Protein AF-E0QSU2-F1 (afdb_monomer_lite)

Organism: NCBI:txid871571

Foldseek 3Di:
DDPVVVVVVVVCLLPVLVVLVVQLVVLLVVLLVVLVVVVVCVVVVVCVVCVVVVHDDDDDPDPCLQSVLSSLLSSLVSSLLSLLCLQVVDSVCSVVCVCCCLVPVLVVCQVPPVVVSCLPLNVLSCQSNVPPVRPDHDHNVVSSVSNVVVSVVSNVVSVVNSVVVSPPPPVPVVNVVVVVVVVVVVVVVVVVVVVVVD

Sequence (198 aa):
FTTKFSTRLFLFNRLPFTLMIVKSAVAALLGLVLGAVILVTCWFSTQGFLAARGYEFFPPQNLWQWAGSHLVMFTLSAIWGVALGFIFRNTVIAIMFHVLYLMGVEATLMAIFPSVAKWLPGGTQSAIIDDITLPQRLDMLSGTGLYLLWVLALFVIATIVAVKFNQPVLPSLTNLVSKRFSSKEIHSASEKKLNTAV

Secondary structure (DSSP, 8-state):
--HHHHHHHHHHHH-HHHHHHHHHHHHHHHHHHHHHHHHHHHHHHHHHHHHHTTPPP---S-HHHHHHHHHHHHHHHHHHHHHHHHHHS-HHHHHHHHHHIIIIIIHHHHHH-HHHHTTSHHHHHHHHTT-SS-SS---HHHHHHHHHHHHHHHHHHHHHHHHHH-S--PPPHHHHHHHHHHHHHHHHHHHHHHHT--

pLDDT: mean 83.06, std 14.82, range [47.88, 97.19]

Structure (mmCIF, N/CA/C/O backbone):
data_AF-E0QSU2-F1
#
_entry.id   AF-E0QSU2-F1
#
loop_
_atom_site.group_PDB
_atom_site.id
_atom_site.type_symbol
_atom_site.label_atom_id
_atom_site.label_alt_id
_atom_site.label_comp_id
_atom_site.label_asym_id
_atom_site.label_entity_id
_atom_site.label_seq_id
_atom_site.pdbx_PDB_ins_code
_atom_site.Cartn_x
_atom_site.Cartn_y
_atom_site.Cartn_z
_atom_site.occupancy
_atom_site.B_iso_or_equiv
_atom_site.auth_seq_id
_atom_site.auth_comp_id
_atom_site.auth_asym_id
_atom_site.auth_atom_id
_atom_site.pdbx_PDB_model_num
ATOM 1 N N . PHE A 1 1 ? 11.286 4.122 33.453 1.00 47.88 1 PHE A N 1
ATOM 2 C CA . PHE A 1 1 ? 9.997 4.374 32.774 1.00 47.88 1 PHE A CA 1
ATOM 3 C C . PHE A 1 1 ? 9.229 5.429 33.556 1.00 47.88 1 PHE A C 1
ATOM 5 O O . PHE A 1 1 ? 8.922 5.201 34.717 1.00 47.88 1 PHE A O 1
ATOM 12 N N . THR A 1 2 ? 9.002 6.611 32.982 1.00 48.41 2 THR A N 1
ATOM 13 C CA . THR A 1 2 ? 8.344 7.721 33.690 1.00 48.41 2 THR A CA 1
ATOM 14 C C . THR A 1 2 ? 6.830 7.496 33.728 1.00 48.41 2 THR A C 1
ATOM 16 O O . THR A 1 2 ? 6.229 7.070 32.743 1.00 48.41 2 THR A O 1
ATOM 19 N N . THR A 1 3 ? 6.187 7.800 34.855 1.00 52.00 3 THR A N 1
ATOM 20 C CA . THR A 1 3 ? 4.732 7.645 35.060 1.00 52.00 3 THR A CA 1
ATOM 21 C C . THR A 1 3 ? 3.895 8.365 33.995 1.00 52.00 3 THR A C 1
ATOM 23 O O . THR A 1 3 ? 2.844 7.872 33.595 1.00 52.00 3 THR A O 1
ATOM 26 N N . LYS A 1 4 ? 4.404 9.473 33.436 1.00 53.81 4 LYS A N 1
ATOM 27 C CA . LYS A 1 4 ? 3.777 10.210 32.324 1.00 53.81 4 LYS A CA 1
ATOM 28 C C . LYS A 1 4 ? 3.667 9.396 31.025 1.00 53.81 4 LYS A C 1
ATOM 30 O O . LYS A 1 4 ? 2.718 9.607 30.272 1.00 53.81 4 LYS A O 1
ATOM 35 N N . PHE A 1 5 ? 4.605 8.486 30.746 1.00 54.41 5 PHE A N 1
ATOM 36 C CA . PHE A 1 5 ? 4.573 7.647 29.542 1.00 54.41 5 PHE A CA 1
ATOM 37 C C . PHE A 1 5 ? 3.486 6.568 29.642 1.00 54.41 5 PHE A C 1
ATOM 39 O O . PHE A 1 5 ? 2.701 6.403 28.709 1.00 54.41 5 PHE A O 1
ATOM 46 N N . SER A 1 6 ? 3.360 5.917 30.804 1.00 55.00 6 SER A N 1
ATOM 47 C CA . SER A 1 6 ? 2.326 4.900 31.043 1.00 55.00 6 SER A CA 1
ATOM 48 C C . SER A 1 6 ? 0.910 5.468 30.950 1.00 55.00 6 SER A C 1
ATOM 50 O O . SER A 1 6 ? 0.052 4.855 30.318 1.00 55.00 6 SER A O 1
ATOM 52 N N . THR A 1 7 ? 0.658 6.664 31.492 1.00 53.78 7 THR A N 1
ATOM 53 C CA . THR A 1 7 ? -0.674 7.292 31.423 1.00 53.78 7 THR A CA 1
ATOM 54 C C . THR A 1 7 ? -1.066 7.669 29.991 1.00 53.78 7 THR A C 1
ATOM 56 O O . THR A 1 7 ? -2.223 7.503 29.606 1.00 53.78 7 THR A O 1
ATOM 59 N N . ARG A 1 8 ? -0.108 8.120 29.165 1.00 58.50 8 ARG A N 1
ATOM 60 C CA . ARG A 1 8 ? -0.347 8.408 27.739 1.00 58.50 8 ARG A CA 1
ATOM 61 C C . ARG A 1 8 ? -0.631 7.135 26.946 1.00 58.50 8 ARG A C 1
ATOM 63 O O . ARG A 1 8 ? -1.560 7.131 26.146 1.00 58.50 8 ARG A O 1
ATOM 70 N N . LEU A 1 9 ? 0.104 6.052 27.208 1.00 56.34 9 LEU A N 1
ATOM 71 C CA . LEU A 1 9 ? -0.149 4.750 26.582 1.00 56.34 9 LEU A CA 1
ATOM 72 C C . LEU A 1 9 ? -1.561 4.232 26.914 1.00 56.34 9 LEU A C 1
ATOM 74 O O . LEU A 1 9 ? -2.272 3.761 26.030 1.00 56.34 9 LEU A O 1
ATOM 78 N N . PHE A 1 10 ? -1.990 4.387 28.172 1.00 55.09 10 PHE A N 1
ATOM 79 C CA . PHE A 1 10 ? -3.326 3.998 28.635 1.00 55.09 10 PHE A CA 1
ATOM 80 C C . PHE A 1 10 ? -4.456 4.826 28.005 1.00 55.09 10 PHE A C 1
ATOM 82 O O . PHE A 1 10 ? -5.494 4.266 27.652 1.00 55.09 10 PHE A O 1
ATOM 89 N N . LEU A 1 11 ? -4.264 6.140 27.842 1.00 56.25 11 LEU A N 1
ATOM 90 C CA . LEU A 1 11 ? -5.239 7.026 27.192 1.00 56.25 11 LEU A CA 1
ATOM 91 C C . LEU A 1 11 ? -5.379 6.728 25.697 1.00 56.25 11 LEU A C 1
ATOM 93 O O . LEU A 1 11 ? -6.495 6.621 25.193 1.00 56.25 11 LEU A O 1
ATOM 97 N N . PHE A 1 12 ? -4.262 6.520 25.000 1.00 56.84 12 PHE A N 1
ATOM 98 C CA . PHE A 1 12 ? -4.278 6.138 23.590 1.00 56.84 12 PHE A CA 1
ATOM 99 C C . PHE A 1 12 ? -4.905 4.758 23.369 1.00 56.84 12 PHE A C 1
ATOM 101 O O . PHE A 1 12 ? -5.647 4.577 22.406 1.00 56.84 12 PHE A O 1
ATOM 108 N N . ASN A 1 13 ? -4.700 3.809 24.288 1.00 59.97 13 ASN A N 1
ATOM 109 C CA . ASN A 1 13 ? -5.333 2.493 24.216 1.00 59.97 13 ASN A CA 1
ATOM 110 C C . ASN A 1 13 ? -6.874 2.555 24.296 1.00 59.97 13 ASN A C 1
ATOM 112 O O . ASN A 1 13 ? -7.539 1.617 23.865 1.00 59.97 13 ASN A O 1
ATOM 116 N N . ARG A 1 14 ? -7.466 3.650 24.805 1.00 61.69 14 ARG A N 1
ATOM 117 C CA . ARG A 1 14 ? -8.929 3.842 24.818 1.00 61.69 14 ARG A CA 1
ATOM 118 C C . ARG A 1 14 ? -9.504 4.395 23.511 1.00 61.69 14 ARG A C 1
ATOM 120 O O . ARG A 1 14 ? -10.695 4.215 23.279 1.00 61.69 14 ARG A O 1
ATOM 127 N N . LEU A 1 15 ? -8.695 5.026 22.658 1.00 73.62 15 LEU A N 1
ATOM 128 C CA . LEU A 1 15 ? -9.127 5.598 21.378 1.00 73.62 15 LEU A CA 1
ATOM 129 C C . LEU A 1 15 ? -8.386 4.905 20.223 1.00 73.62 15 LEU A C 1
ATOM 131 O O . LEU A 1 15 ? -7.412 5.454 19.696 1.00 73.62 15 LEU A O 1
ATOM 135 N N . PRO A 1 16 ? -8.832 3.700 19.809 1.00 74.56 16 PRO A N 1
ATOM 136 C CA . PRO A 1 16 ? -8.145 2.916 18.780 1.00 74.56 16 PRO A CA 1
ATOM 137 C C . PRO A 1 16 ? -7.988 3.689 17.464 1.00 74.56 16 PRO A C 1
ATOM 139 O O . PRO A 1 16 ? -6.967 3.564 16.793 1.00 74.56 16 PRO A O 1
ATOM 142 N N . PHE A 1 17 ? -8.947 4.560 17.145 1.00 80.06 17 PHE A N 1
ATOM 143 C CA . PHE A 1 17 ? -8.930 5.392 15.946 1.00 80.06 17 PHE A CA 1
ATOM 144 C C . PHE A 1 17 ? -7.788 6.424 15.937 1.00 80.06 17 PHE A C 1
ATOM 146 O O . PHE A 1 17 ? -7.062 6.541 14.952 1.00 80.06 17 PHE A O 1
ATOM 153 N N . THR A 1 18 ? -7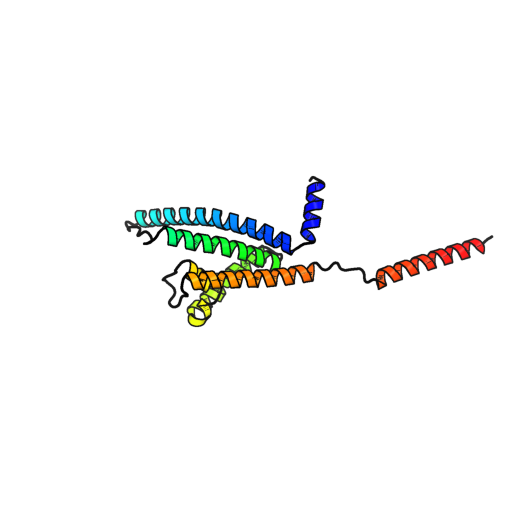.557 7.133 17.047 1.00 84.00 18 THR A N 1
ATOM 154 C CA . THR A 1 18 ? -6.464 8.117 17.138 1.00 84.00 18 THR A CA 1
ATOM 155 C C . THR A 1 18 ? -5.102 7.436 17.011 1.00 84.00 18 THR A C 1
ATOM 157 O O . THR A 1 18 ? -4.218 7.937 16.316 1.00 84.00 18 THR A O 1
ATOM 160 N N . LEU A 1 19 ? -4.937 6.263 17.630 1.00 85.12 19 LEU A N 1
ATOM 161 C CA . LEU A 1 19 ? -3.723 5.457 17.484 1.00 85.12 19 LEU A CA 1
ATOM 162 C C . LEU A 1 19 ? -3.482 5.014 16.040 1.00 85.12 19 LEU A C 1
ATOM 164 O O . LEU A 1 19 ? -2.339 5.045 15.582 1.00 85.12 19 LEU A O 1
ATOM 168 N N . MET A 1 20 ? -4.537 4.603 15.334 1.00 88.19 20 MET A N 1
ATOM 169 C CA . MET A 1 20 ? -4.451 4.234 13.922 1.00 88.19 20 MET A CA 1
ATOM 170 C C . MET A 1 20 ? -3.964 5.408 13.075 1.00 88.19 20 MET A C 1
ATOM 172 O O . MET A 1 20 ? -3.002 5.240 12.330 1.00 88.19 20 MET A O 1
ATOM 176 N N . ILE A 1 21 ? -4.543 6.602 13.237 1.00 89.50 21 ILE A N 1
ATOM 177 C CA . ILE A 1 21 ? -4.128 7.799 12.484 1.00 89.50 21 ILE A CA 1
ATOM 178 C C . ILE A 1 21 ? -2.654 8.128 12.737 1.00 89.50 21 ILE A C 1
ATOM 180 O O . ILE A 1 21 ? -1.893 8.289 11.785 1.00 89.50 21 ILE A O 1
ATOM 184 N N . VAL A 1 22 ? -2.225 8.174 14.002 1.00 90.69 22 VAL A N 1
ATOM 185 C CA . VAL A 1 22 ? -0.830 8.503 14.345 1.00 90.69 22 VAL A CA 1
ATOM 186 C C . VAL A 1 22 ? 0.136 7.475 13.755 1.00 90.69 22 VAL A C 1
ATOM 188 O O . VAL A 1 22 ? 1.134 7.852 13.143 1.00 90.69 22 VAL A O 1
ATOM 191 N N . LYS A 1 23 ? -0.167 6.176 13.875 1.00 92.06 23 LYS A N 1
ATOM 192 C CA . LYS A 1 23 ? 0.659 5.120 13.270 1.00 92.06 23 LYS A CA 1
ATOM 193 C C . LYS A 1 23 ? 0.704 5.219 11.750 1.00 92.06 23 LYS A C 1
ATOM 195 O O . LYS A 1 23 ? 1.755 4.976 11.173 1.00 92.06 23 LYS A O 1
ATOM 200 N N . SER A 1 24 ? -0.401 5.603 11.121 1.00 92.88 24 SER A N 1
ATOM 201 C CA . SER A 1 24 ? -0.479 5.782 9.668 1.00 92.88 24 SER A CA 1
ATOM 202 C C . SER A 1 24 ? 0.364 6.957 9.204 1.00 92.88 24 SER A C 1
ATOM 204 O O . SER A 1 24 ? 1.082 6.826 8.224 1.00 92.88 24 SER A O 1
ATOM 206 N N . ALA A 1 25 ? 0.341 8.076 9.931 1.00 94.88 25 ALA A N 1
ATOM 207 C CA . ALA A 1 25 ? 1.181 9.231 9.631 1.00 94.88 25 ALA A CA 1
ATOM 208 C C . ALA A 1 25 ? 2.675 8.887 9.754 1.00 94.88 25 ALA A C 1
ATOM 210 O O . ALA A 1 25 ? 3.463 9.203 8.865 1.00 94.88 25 ALA A O 1
ATOM 211 N N . VAL A 1 26 ? 3.062 8.176 10.821 1.00 95.75 26 VAL A N 1
ATOM 212 C CA . VAL A 1 26 ? 4.443 7.696 10.994 1.00 95.75 26 VAL A CA 1
ATOM 213 C C . VAL A 1 26 ? 4.823 6.709 9.887 1.00 95.75 26 VAL A C 1
ATOM 215 O O . VAL A 1 26 ? 5.905 6.823 9.318 1.00 95.75 26 VAL A O 1
ATOM 218 N N . ALA A 1 27 ? 3.939 5.773 9.540 1.00 95.06 27 ALA A N 1
ATOM 219 C CA . ALA A 1 27 ? 4.179 4.815 8.466 1.00 95.06 27 ALA A CA 1
ATOM 220 C C . ALA A 1 27 ? 4.278 5.491 7.095 1.00 95.06 27 ALA A C 1
ATOM 222 O O . ALA A 1 27 ? 5.128 5.105 6.307 1.00 95.06 27 ALA A O 1
ATOM 223 N N . ALA A 1 28 ? 3.477 6.521 6.826 1.00 95.81 28 ALA A N 1
ATOM 224 C CA . ALA A 1 28 ? 3.543 7.289 5.589 1.00 95.81 28 ALA A CA 1
ATOM 225 C C . ALA A 1 28 ? 4.902 7.989 5.435 1.00 95.81 28 ALA A C 1
ATOM 227 O O . ALA A 1 28 ? 5.524 7.897 4.378 1.00 95.81 28 ALA A O 1
ATOM 228 N N . LEU A 1 29 ? 5.390 8.625 6.509 1.00 97.06 29 LEU A N 1
ATOM 229 C CA . LEU A 1 29 ? 6.713 9.255 6.541 1.00 97.06 29 LEU A CA 1
ATOM 230 C C . LEU A 1 29 ? 7.833 8.227 6.356 1.00 97.06 29 LEU A C 1
ATOM 232 O O . LEU A 1 29 ? 8.726 8.432 5.537 1.00 97.06 29 LEU A O 1
ATOM 236 N N . LEU A 1 30 ? 7.772 7.106 7.079 1.00 96.12 30 LEU A N 1
ATOM 237 C CA . LEU A 1 30 ? 8.754 6.030 6.936 1.00 96.12 30 LEU A CA 1
ATOM 238 C C . LEU A 1 30 ? 8.713 5.405 5.540 1.00 96.12 30 LEU A C 1
ATOM 240 O O . LEU A 1 30 ? 9.766 5.157 4.969 1.00 96.12 30 LEU A O 1
ATOM 244 N N . GLY A 1 31 ? 7.525 5.188 4.978 1.00 94.69 31 GLY A N 1
ATOM 245 C CA . GLY A 1 31 ? 7.340 4.668 3.626 1.00 94.69 31 GLY A CA 1
ATOM 246 C C . GLY A 1 31 ? 7.928 5.599 2.573 1.00 94.69 31 GLY A C 1
ATOM 247 O O . GLY A 1 31 ? 8.601 5.130 1.664 1.00 94.69 31 GLY A O 1
ATOM 248 N N . LEU A 1 32 ? 7.766 6.914 2.739 1.00 96.50 32 LEU A N 1
ATOM 249 C CA . LEU A 1 32 ? 8.371 7.906 1.852 1.00 96.50 32 LEU A CA 1
ATOM 250 C C . LEU A 1 32 ? 9.903 7.878 1.940 1.00 96.50 32 LEU A C 1
ATOM 252 O O . LEU A 1 32 ? 10.576 7.794 0.914 1.00 96.50 32 LEU A O 1
ATOM 256 N N . VAL A 1 33 ? 10.462 7.908 3.155 1.00 97.06 33 VAL A N 1
ATOM 257 C CA . VAL A 1 33 ? 11.921 7.908 3.366 1.00 97.06 33 VAL A CA 1
ATOM 258 C C . VAL A 1 33 ? 12.550 6.602 2.880 1.00 97.06 33 VAL A C 1
ATOM 260 O O . VAL A 1 33 ? 13.515 6.629 2.119 1.00 97.06 33 VAL A O 1
ATOM 263 N N . LEU A 1 34 ? 11.999 5.456 3.283 1.00 96.75 34 LEU A N 1
ATOM 264 C CA . LEU A 1 34 ? 12.499 4.147 2.865 1.00 96.75 34 LEU A CA 1
ATOM 265 C C . LEU A 1 34 ? 12.302 3.931 1.367 1.00 96.75 34 LEU A C 1
ATOM 267 O O . LEU A 1 34 ? 13.210 3.425 0.719 1.00 96.75 34 LEU A O 1
ATOM 271 N N . GLY A 1 35 ? 11.172 4.363 0.804 1.00 95.00 35 GLY A N 1
ATOM 272 C CA . GLY A 1 35 ? 10.924 4.315 -0.634 1.00 95.00 35 GLY A CA 1
ATOM 273 C C . GLY A 1 35 ? 11.967 5.105 -1.419 1.00 95.00 35 GLY A C 1
ATOM 274 O O . GLY A 1 35 ? 12.530 4.583 -2.376 1.00 95.00 35 GLY A O 1
ATOM 275 N N . ALA A 1 36 ? 12.305 6.320 -0.976 1.00 96.25 36 ALA A N 1
ATOM 276 C CA . ALA A 1 36 ? 13.353 7.124 -1.602 1.00 96.25 36 ALA A CA 1
ATOM 277 C C . ALA A 1 36 ? 14.724 6.431 -1.545 1.00 96.25 36 ALA A C 1
ATOM 279 O O . ALA A 1 36 ? 15.419 6.358 -2.558 1.00 96.25 36 ALA A O 1
ATOM 280 N N . VAL A 1 37 ? 15.096 5.876 -0.386 1.00 97.19 37 VAL A N 1
ATOM 281 C CA . VAL A 1 37 ? 16.355 5.130 -0.228 1.00 97.19 37 VAL A CA 1
ATOM 282 C C . VAL A 1 37 ? 16.383 3.907 -1.145 1.00 97.19 37 VAL A C 1
ATOM 284 O O . VAL A 1 37 ? 17.354 3.727 -1.877 1.00 97.19 37 VAL A O 1
ATOM 287 N N . ILE A 1 38 ? 15.311 3.107 -1.159 1.00 95.50 38 ILE A N 1
ATOM 288 C CA . ILE A 1 38 ? 15.192 1.914 -2.006 1.00 95.50 38 ILE A CA 1
ATOM 289 C C . ILE A 1 38 ? 15.319 2.296 -3.480 1.00 95.50 38 ILE A C 1
ATOM 291 O O . ILE A 1 38 ? 16.104 1.676 -4.188 1.00 95.50 38 ILE A O 1
ATOM 295 N N . LEU A 1 39 ? 14.619 3.337 -3.941 1.00 94.31 39 LEU A N 1
ATOM 296 C CA . LEU A 1 39 ? 14.689 3.782 -5.335 1.00 94.31 39 LEU A CA 1
ATOM 297 C C . LEU A 1 39 ? 16.106 4.180 -5.741 1.00 94.31 39 LEU A C 1
ATOM 299 O O . LEU A 1 39 ? 16.585 3.744 -6.786 1.00 94.31 39 LEU A O 1
ATOM 303 N N . VAL A 1 40 ? 16.794 4.955 -4.900 1.00 94.62 40 VAL A N 1
ATOM 304 C CA . VAL A 1 40 ? 18.181 5.366 -5.147 1.00 94.62 40 VAL A CA 1
ATOM 305 C C . VAL A 1 40 ? 19.109 4.150 -5.177 1.00 94.62 40 VAL A C 1
ATOM 307 O O . VAL A 1 40 ? 19.911 4.004 -6.100 1.00 94.62 40 VAL A O 1
ATOM 310 N N . THR A 1 41 ? 18.985 3.237 -4.210 1.00 95.50 41 THR A N 1
ATOM 311 C CA . THR A 1 41 ? 19.800 2.014 -4.170 1.00 95.50 41 THR A CA 1
ATOM 312 C C . THR A 1 41 ? 19.539 1.119 -5.382 1.00 95.50 41 THR A C 1
ATOM 314 O O . THR A 1 41 ? 20.494 0.647 -5.998 1.00 95.50 41 THR A O 1
ATOM 317 N N . CYS A 1 42 ? 18.277 0.908 -5.761 1.00 92.25 42 CYS A N 1
ATOM 318 C CA . CYS A 1 42 ? 17.895 0.114 -6.927 1.00 92.25 42 CYS A CA 1
ATOM 319 C C . CYS A 1 42 ? 18.402 0.739 -8.228 1.00 92.25 42 CYS A C 1
ATOM 321 O O . CYS A 1 42 ? 18.903 0.013 -9.087 1.00 92.25 42 CYS A O 1
ATOM 323 N N . TRP A 1 43 ? 18.333 2.065 -8.358 1.00 91.00 43 TRP A N 1
ATOM 324 C CA . TRP A 1 43 ? 18.852 2.790 -9.515 1.00 91.00 43 TRP A CA 1
ATOM 325 C C . TRP A 1 43 ? 20.349 2.544 -9.709 1.00 91.00 43 TRP A C 1
ATOM 327 O O . TRP A 1 43 ? 20.766 2.023 -10.745 1.00 91.00 43 TRP A O 1
ATOM 337 N N . PHE A 1 44 ? 21.155 2.839 -8.686 1.00 94.00 44 PHE A N 1
ATOM 338 C CA . PHE A 1 44 ? 22.608 2.668 -8.761 1.00 94.00 44 PHE A CA 1
ATOM 339 C C . PHE A 1 44 ? 23.017 1.201 -8.910 1.00 94.00 44 PHE A C 1
ATOM 341 O O . PHE A 1 44 ? 23.951 0.895 -9.649 1.00 94.00 44 PHE A O 1
ATOM 348 N N . SER A 1 45 ? 22.294 0.288 -8.257 1.00 93.50 45 SER A N 1
ATOM 349 C CA . SER A 1 45 ? 22.548 -1.152 -8.371 1.00 93.50 45 SER A CA 1
ATOM 350 C C . SER A 1 45 ? 22.267 -1.658 -9.788 1.00 93.50 45 SER A C 1
ATOM 352 O O . SER A 1 45 ? 23.068 -2.410 -10.338 1.00 93.50 45 SER A O 1
ATOM 354 N N . THR A 1 46 ? 21.172 -1.210 -10.410 1.00 90.94 46 THR A N 1
ATOM 355 C CA . THR A 1 46 ? 20.817 -1.576 -11.793 1.00 90.94 46 THR A CA 1
ATOM 356 C C . THR A 1 46 ? 21.822 -1.002 -12.786 1.00 90.94 46 THR A C 1
ATOM 358 O O . THR A 1 46 ? 22.308 -1.724 -13.656 1.00 90.94 46 THR A O 1
ATOM 361 N N . GLN A 1 47 ? 22.192 0.271 -12.624 1.00 91.81 47 GLN A N 1
ATOM 362 C CA . GLN A 1 47 ? 23.196 0.922 -13.463 1.00 91.81 47 GLN A CA 1
ATOM 363 C C . GLN A 1 47 ? 24.554 0.214 -13.368 1.00 91.81 47 GLN A C 1
ATOM 365 O O . GLN A 1 47 ? 25.154 -0.100 -14.394 1.00 91.81 47 GLN A O 1
ATOM 370 N N . GLY A 1 48 ? 25.020 -0.085 -12.151 1.00 92.06 48 GLY A N 1
ATOM 371 C CA . GLY A 1 48 ? 26.282 -0.789 -11.930 1.00 92.06 48 GLY A CA 1
ATOM 372 C C . GLY A 1 48 ? 26.276 -2.205 -12.508 1.00 92.06 48 GLY A C 1
ATOM 373 O O . GLY A 1 48 ? 27.247 -2.618 -13.140 1.00 92.06 48 GLY A O 1
ATOM 374 N N . PHE A 1 49 ? 25.168 -2.934 -12.353 1.00 94.62 49 PHE A N 1
ATOM 375 C CA . PHE A 1 49 ? 25.035 -4.292 -12.877 1.00 94.62 49 PHE A CA 1
ATOM 376 C C . PHE A 1 49 ? 25.017 -4.344 -14.410 1.00 94.62 49 PHE A C 1
ATOM 378 O O . PHE A 1 49 ? 25.665 -5.211 -14.999 1.00 94.62 49 PHE A O 1
ATOM 385 N N . LEU A 1 50 ? 24.308 -3.421 -15.067 1.00 93.81 50 LEU A N 1
ATOM 386 C CA . LEU A 1 50 ? 24.275 -3.346 -16.531 1.00 93.81 50 LEU A CA 1
ATOM 387 C C . LEU A 1 50 ? 25.617 -2.886 -17.103 1.00 93.81 50 LEU A C 1
ATOM 389 O O . LEU A 1 50 ? 26.124 -3.524 -18.027 1.00 93.81 50 LEU A O 1
ATOM 393 N N . ALA A 1 51 ? 26.239 -1.872 -16.494 1.00 92.50 51 ALA A N 1
ATOM 394 C CA . ALA A 1 51 ? 27.560 -1.395 -16.894 1.00 92.50 51 ALA A CA 1
ATOM 395 C C . ALA A 1 51 ? 28.622 -2.503 -16.788 1.00 92.50 51 ALA A C 1
ATOM 397 O O . ALA A 1 51 ? 29.426 -2.675 -17.702 1.00 92.50 51 ALA A O 1
ATOM 398 N N . ALA A 1 52 ? 28.577 -3.321 -15.730 1.00 93.81 52 ALA A N 1
ATOM 399 C CA . ALA A 1 52 ? 29.473 -4.468 -15.566 1.00 93.81 52 ALA A CA 1
ATOM 400 C C . ALA A 1 52 ? 29.308 -5.543 -16.658 1.00 93.81 52 ALA A C 1
ATOM 402 O O . ALA A 1 52 ? 30.225 -6.328 -16.891 1.00 93.81 52 ALA A O 1
ATOM 403 N N . ARG A 1 53 ? 28.153 -5.587 -17.332 1.00 93.69 53 ARG A N 1
ATOM 404 C CA . ARG A 1 53 ? 27.869 -6.500 -18.450 1.00 93.69 53 ARG A CA 1
ATOM 405 C C . ARG A 1 53 ? 28.002 -5.843 -19.827 1.00 93.69 53 ARG A C 1
ATOM 407 O O . ARG A 1 53 ? 27.709 -6.492 -20.825 1.00 93.69 53 ARG A O 1
ATOM 414 N N . GLY A 1 54 ? 28.438 -4.585 -19.885 1.00 93.00 54 GLY A N 1
ATOM 415 C CA . GLY A 1 54 ? 28.576 -3.832 -21.132 1.00 93.00 54 GLY A CA 1
ATOM 416 C C . GLY A 1 54 ? 27.246 -3.397 -21.757 1.00 93.00 54 GLY A C 1
ATOM 417 O O . GLY A 1 54 ? 27.226 -3.048 -22.933 1.00 93.00 54 GLY A O 1
ATOM 418 N N . TYR A 1 55 ? 26.144 -3.422 -21.001 1.00 92.50 55 TYR A N 1
ATOM 419 C CA . TYR A 1 55 ? 24.850 -2.912 -21.457 1.00 92.50 55 TYR A CA 1
ATOM 420 C C . TYR A 1 55 ? 24.657 -1.457 -21.030 1.00 92.50 55 TYR A C 1
ATOM 422 O O . TYR A 1 55 ? 24.982 -1.078 -19.903 1.00 92.50 55 TYR A O 1
ATOM 430 N N . GLU A 1 56 ? 24.072 -0.652 -21.915 1.00 86.19 56 GLU A N 1
ATOM 431 C CA . GLU A 1 56 ? 23.678 0.716 -21.589 1.00 86.19 56 GLU A CA 1
ATOM 432 C C . GLU A 1 56 ? 22.421 0.727 -20.712 1.00 86.19 56 GLU A C 1
ATOM 434 O O . GLU A 1 56 ? 21.455 -0.006 -20.939 1.00 86.19 56 GLU A O 1
ATOM 439 N N . PHE A 1 57 ? 22.441 1.570 -19.681 1.00 85.06 57 PHE A N 1
ATOM 440 C CA . PHE A 1 57 ? 21.281 1.816 -18.838 1.00 85.06 57 PHE A CA 1
ATOM 441 C C . PHE A 1 57 ? 20.388 2.859 -19.514 1.00 85.06 57 PHE A C 1
ATOM 443 O O . PHE A 1 57 ? 20.796 4.008 -19.680 1.00 85.06 57 PHE A O 1
ATOM 450 N N . PHE A 1 58 ? 19.165 2.468 -19.869 1.00 85.25 58 PHE A N 1
ATOM 451 C CA . PHE A 1 58 ? 18.167 3.377 -20.427 1.00 85.25 58 PHE A CA 1
ATOM 452 C C . PHE A 1 58 ? 17.334 3.992 -19.294 1.00 85.25 58 PHE A C 1
ATOM 454 O O . PHE A 1 58 ? 16.514 3.286 -18.698 1.00 85.25 58 PHE A O 1
ATOM 461 N N . PRO A 1 59 ? 17.526 5.283 -18.961 1.00 81.56 59 PRO A N 1
ATOM 462 C CA . PRO A 1 59 ? 16.730 5.933 -17.932 1.00 81.56 59 PRO A CA 1
ATOM 463 C C . PRO A 1 59 ? 15.255 6.045 -18.360 1.00 81.56 59 PRO A C 1
ATOM 465 O O . PRO A 1 59 ? 14.958 6.110 -19.557 1.00 81.56 59 PRO A O 1
ATOM 468 N N . PRO A 1 60 ? 14.316 6.126 -17.398 1.00 82.25 60 PRO A N 1
ATOM 469 C CA . PRO A 1 60 ? 12.916 6.399 -17.686 1.00 82.25 60 PRO A CA 1
ATOM 470 C C . PRO A 1 60 ? 12.768 7.712 -18.456 1.00 82.25 60 PRO A C 1
ATOM 472 O O . PRO A 1 60 ? 13.459 8.689 -18.163 1.00 82.25 60 PRO A O 1
ATOM 475 N N . GLN A 1 61 ? 11.803 7.763 -19.378 1.00 82.75 61 GLN A N 1
ATOM 476 C CA . GLN A 1 61 ? 11.508 8.965 -20.171 1.00 82.75 61 GLN A CA 1
ATOM 477 C C . GLN A 1 61 ? 11.183 10.182 -19.291 1.00 82.75 61 GLN A C 1
ATOM 479 O O . GLN A 1 61 ? 11.542 11.308 -19.624 1.00 82.75 61 GLN A O 1
ATOM 484 N N . ASN A 1 62 ? 10.528 9.954 -18.149 1.00 88.38 62 ASN A N 1
ATOM 485 C CA . ASN A 1 62 ? 10.240 10.980 -17.156 1.00 88.38 62 ASN A CA 1
ATOM 486 C C . ASN A 1 62 ? 10.632 10.492 -15.755 1.00 88.38 62 ASN A C 1
ATOM 488 O O . ASN A 1 62 ? 9.877 9.781 -15.087 1.00 88.38 62 ASN A O 1
ATOM 492 N N . LEU A 1 63 ? 11.820 10.903 -15.303 1.00 88.69 63 LEU A N 1
ATOM 493 C CA . LEU A 1 63 ? 12.362 10.545 -13.990 1.00 88.69 63 LEU A CA 1
ATOM 494 C C . LEU A 1 63 ? 11.434 10.974 -12.843 1.00 88.69 63 LEU A C 1
ATOM 496 O O . LEU A 1 63 ? 11.259 10.229 -11.882 1.00 88.69 63 LEU A O 1
ATOM 500 N N . TRP A 1 64 ? 10.824 12.158 -12.944 1.00 90.50 64 TRP A N 1
ATOM 501 C CA . TRP A 1 64 ? 9.965 12.699 -11.890 1.00 90.50 64 TRP A CA 1
ATOM 502 C C . TRP A 1 64 ? 8.670 11.912 -11.746 1.00 90.50 64 TRP A C 1
ATOM 504 O O . TRP A 1 64 ? 8.251 11.627 -10.626 1.00 90.50 64 TRP A O 1
ATOM 514 N N . GLN A 1 65 ? 8.062 11.518 -12.864 1.00 89.56 65 GLN A N 1
ATOM 515 C CA . GLN A 1 65 ? 6.869 10.673 -12.848 1.00 89.56 65 GLN A CA 1
ATOM 516 C C . GLN A 1 65 ? 7.187 9.265 -12.331 1.00 89.56 65 GLN A C 1
ATOM 518 O O . GLN A 1 65 ? 6.441 8.730 -11.510 1.00 89.56 65 GLN A O 1
ATOM 523 N N . TRP A 1 66 ? 8.313 8.684 -12.752 1.00 90.81 66 TRP A N 1
ATOM 524 C CA . TRP A 1 66 ? 8.764 7.376 -12.272 1.00 90.81 66 TRP A CA 1
ATOM 525 C C . TRP A 1 66 ? 9.056 7.380 -10.764 1.00 90.81 66 TRP A C 1
ATOM 527 O O . TRP A 1 66 ? 8.550 6.534 -10.029 1.00 90.81 66 TRP A O 1
ATOM 537 N N . ALA A 1 67 ? 9.815 8.361 -10.271 1.00 93.44 67 ALA A N 1
ATOM 538 C CA . ALA A 1 67 ? 10.107 8.470 -8.845 1.00 93.44 67 ALA A CA 1
ATOM 539 C C . ALA A 1 67 ? 8.837 8.786 -8.040 1.00 93.44 67 ALA A C 1
ATOM 541 O O . ALA A 1 67 ? 8.583 8.167 -7.008 1.00 93.44 67 ALA A O 1
ATOM 542 N N . GLY A 1 68 ? 8.009 9.716 -8.528 1.00 93.50 68 GLY A N 1
ATOM 543 C CA . GLY A 1 68 ? 6.770 10.128 -7.873 1.00 93.50 68 GLY A CA 1
ATOM 544 C C . GLY A 1 68 ? 5.772 8.982 -7.710 1.00 93.50 68 GLY A C 1
ATOM 545 O O . GLY A 1 68 ? 5.258 8.781 -6.611 1.00 93.50 68 GLY A O 1
ATOM 546 N N . SER A 1 69 ? 5.544 8.192 -8.762 1.00 93.00 69 SER A N 1
ATOM 547 C CA . SER A 1 69 ? 4.660 7.017 -8.711 1.00 93.00 69 SER A CA 1
ATOM 548 C C . SER A 1 69 ? 5.121 5.987 -7.681 1.00 93.00 69 SER A C 1
ATOM 550 O O . SER A 1 69 ? 4.331 5.551 -6.843 1.00 93.00 69 SER A O 1
ATOM 552 N N . HIS A 1 70 ? 6.410 5.648 -7.673 1.00 94.00 70 HIS A N 1
ATOM 553 C CA . HIS A 1 70 ? 6.948 4.693 -6.709 1.00 94.00 70 HIS A CA 1
ATOM 554 C C . HIS A 1 70 ? 6.861 5.215 -5.274 1.00 94.00 70 HIS A C 1
ATOM 556 O O . HIS A 1 70 ? 6.483 4.463 -4.379 1.00 94.00 70 HIS A O 1
ATOM 562 N N . LEU A 1 71 ? 7.161 6.495 -5.037 1.00 96.00 71 LEU A N 1
ATOM 563 C CA . LEU A 1 71 ? 7.028 7.091 -3.706 1.00 96.00 71 LEU A CA 1
ATOM 564 C C . LEU A 1 71 ? 5.578 7.052 -3.214 1.00 96.00 71 LEU A C 1
ATOM 566 O O . LEU A 1 71 ? 5.337 6.652 -2.076 1.00 96.00 71 LEU A O 1
ATOM 570 N N . VAL A 1 72 ? 4.613 7.387 -4.076 1.00 95.31 72 VAL A N 1
ATOM 571 C CA . VAL A 1 72 ? 3.182 7.265 -3.760 1.00 95.31 72 VAL A CA 1
ATOM 572 C C . VAL A 1 72 ? 2.826 5.819 -3.417 1.00 95.31 72 VAL A C 1
ATOM 574 O O . VAL A 1 72 ? 2.181 5.579 -2.393 1.00 95.31 72 VAL A O 1
ATOM 577 N N . MET A 1 73 ? 3.289 4.851 -4.213 1.00 95.06 73 MET A N 1
ATOM 578 C CA . MET A 1 73 ? 3.074 3.428 -3.947 1.00 95.06 73 MET A CA 1
ATOM 579 C C . MET A 1 73 ? 3.651 3.018 -2.583 1.00 95.06 73 MET A C 1
ATOM 581 O O . MET A 1 73 ? 2.924 2.455 -1.767 1.00 95.06 73 MET A O 1
ATOM 585 N N . PHE A 1 74 ? 4.916 3.339 -2.288 1.00 95.44 74 PHE A N 1
ATOM 586 C CA . PHE A 1 74 ? 5.552 3.007 -1.007 1.00 95.44 74 PHE A CA 1
ATOM 587 C C . PHE A 1 74 ? 4.821 3.629 0.185 1.00 95.44 74 PHE A C 1
ATOM 589 O O . PHE A 1 74 ? 4.596 2.953 1.192 1.00 95.44 74 PHE A O 1
ATOM 596 N N . THR A 1 75 ? 4.412 4.894 0.079 1.00 95.88 75 THR A N 1
ATOM 597 C CA . THR A 1 75 ? 3.660 5.581 1.134 1.00 95.88 75 THR A CA 1
ATOM 598 C C . THR A 1 75 ? 2.305 4.916 1.382 1.00 95.88 75 THR A C 1
ATOM 600 O O . THR A 1 75 ? 1.970 4.625 2.533 1.00 95.88 75 THR A O 1
ATOM 603 N N . LEU A 1 76 ? 1.535 4.629 0.329 1.00 95.44 76 LEU A N 1
ATOM 604 C CA . LEU A 1 76 ? 0.222 3.990 0.460 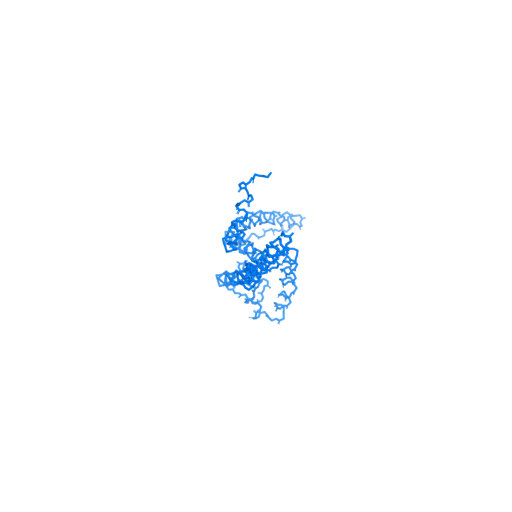1.00 95.44 76 LEU A CA 1
ATOM 605 C C . LEU A 1 76 ? 0.333 2.543 0.964 1.00 95.44 76 LEU A C 1
ATOM 607 O O . LEU A 1 76 ? -0.435 2.139 1.839 1.00 95.44 76 LEU A O 1
ATOM 611 N N . SER A 1 77 ? 1.330 1.786 0.504 1.00 94.06 77 SER A N 1
ATOM 612 C CA . SER A 1 77 ? 1.595 0.421 0.979 1.00 94.06 77 SER A CA 1
ATOM 613 C C . SER A 1 77 ? 2.077 0.384 2.433 1.00 94.06 77 SER A C 1
ATOM 615 O O . SER A 1 77 ? 1.731 -0.532 3.181 1.00 94.06 77 SER A O 1
ATOM 617 N N . ALA A 1 78 ? 2.800 1.403 2.902 1.00 94.38 78 ALA A N 1
ATOM 618 C CA . ALA A 1 78 ? 3.133 1.513 4.321 1.00 94.38 78 ALA A CA 1
ATOM 619 C C . ALA A 1 78 ? 1.873 1.714 5.185 1.00 94.38 78 ALA A C 1
ATOM 621 O O . ALA A 1 78 ? 1.724 1.077 6.232 1.00 94.38 78 ALA A O 1
ATOM 622 N N . ILE A 1 79 ? 0.931 2.546 4.726 1.00 95.12 79 ILE A N 1
ATOM 623 C CA . ILE A 1 79 ? -0.366 2.754 5.389 1.00 95.12 79 ILE A CA 1
ATOM 624 C C . ILE A 1 79 ? -1.194 1.456 5.372 1.00 95.12 79 ILE A C 1
ATOM 626 O O . ILE A 1 79 ? -1.763 1.075 6.398 1.00 95.12 79 ILE A O 1
ATOM 630 N N . TRP A 1 80 ? -1.197 0.724 4.255 1.00 93.94 80 TRP A N 1
ATOM 631 C CA . TRP A 1 80 ? -1.809 -0.604 4.149 1.00 93.94 80 TRP A CA 1
ATOM 632 C C . TRP A 1 80 ? -1.299 -1.567 5.228 1.00 93.94 80 TRP A C 1
ATOM 634 O O . TRP A 1 80 ? -2.087 -2.212 5.929 1.00 93.94 80 TRP A O 1
ATOM 644 N N . GLY A 1 81 ? 0.023 -1.635 5.412 1.00 92.06 81 GLY A N 1
ATOM 645 C CA . GLY A 1 81 ? 0.652 -2.476 6.431 1.00 92.06 81 GLY A CA 1
ATOM 646 C C . GLY A 1 81 ? 0.189 -2.146 7.853 1.00 92.06 81 GLY A C 1
ATOM 647 O O . GLY A 1 81 ? -0.020 -3.054 8.664 1.00 92.06 81 GLY A O 1
ATOM 648 N N . VAL A 1 82 ? -0.058 -0.864 8.155 1.00 93.19 82 VAL A N 1
ATOM 649 C CA . VAL A 1 82 ? -0.625 -0.446 9.448 1.00 93.19 82 VAL A CA 1
ATOM 650 C C . VAL A 1 82 ? -2.018 -1.038 9.647 1.00 93.19 82 VAL A C 1
ATOM 652 O O . VAL A 1 82 ? -2.271 -1.616 10.707 1.00 93.19 82 VAL A O 1
ATOM 655 N N . ALA A 1 83 ? -2.901 -0.952 8.649 1.00 92.75 83 ALA A N 1
ATOM 656 C CA . ALA A 1 83 ? -4.249 -1.514 8.747 1.00 92.75 83 ALA A CA 1
ATOM 657 C C . ALA A 1 83 ? -4.219 -3.026 9.013 1.00 92.75 83 ALA A C 1
ATOM 659 O O . ALA A 1 83 ? -4.884 -3.504 9.936 1.00 92.75 83 ALA A O 1
ATOM 660 N N . LEU A 1 84 ? -3.384 -3.770 8.279 1.00 93.31 84 LEU A N 1
ATOM 661 C CA . LEU A 1 84 ? -3.208 -5.210 8.500 1.00 93.31 84 LEU A CA 1
ATOM 662 C C . LEU A 1 84 ? -2.695 -5.518 9.913 1.00 93.31 84 LEU A C 1
ATOM 664 O O . LEU A 1 84 ? -3.196 -6.435 10.566 1.00 93.31 84 LEU A O 1
ATOM 668 N N . GLY A 1 85 ? -1.748 -4.727 10.422 1.00 90.12 85 GLY A N 1
ATOM 669 C CA . GLY A 1 85 ? -1.246 -4.869 11.789 1.00 90.12 85 GLY A CA 1
ATOM 670 C C . GLY A 1 85 ? -2.342 -4.720 12.851 1.00 90.12 85 GLY A C 1
ATOM 671 O O . GLY A 1 85 ? -2.349 -5.460 13.837 1.00 90.12 85 GLY A O 1
ATOM 672 N N . PHE A 1 86 ? -3.304 -3.815 12.643 1.00 89.38 86 PHE A N 1
ATOM 673 C CA . PHE A 1 86 ? -4.459 -3.658 13.536 1.00 89.38 86 PHE A CA 1
ATOM 674 C C . PHE A 1 86 ? -5.472 -4.803 13.425 1.00 89.38 86 PHE A C 1
ATOM 676 O O . PHE A 1 86 ? -6.044 -5.194 14.446 1.00 89.38 86 PHE A O 1
ATOM 683 N N . ILE A 1 87 ? -5.674 -5.347 12.222 1.00 91.00 87 ILE A N 1
ATOM 684 C CA . ILE A 1 87 ? -6.592 -6.469 11.979 1.00 91.00 87 ILE A CA 1
ATOM 685 C C . ILE A 1 87 ? -6.065 -7.744 12.642 1.00 91.00 87 ILE A C 1
ATOM 687 O O . ILE A 1 87 ? -6.773 -8.364 13.434 1.00 91.00 87 ILE A O 1
ATOM 691 N N . PHE A 1 88 ? -4.815 -8.120 12.359 1.00 90.69 88 PHE A N 1
ATOM 692 C CA . PHE A 1 88 ? -4.257 -9.391 12.827 1.00 90.69 88 PHE A CA 1
ATOM 693 C C . PHE A 1 88 ? -3.726 -9.341 14.260 1.00 90.69 88 PHE A C 1
ATOM 695 O O . PHE A 1 88 ? -3.623 -10.386 14.898 1.00 90.69 88 PHE A O 1
ATOM 702 N N . ARG A 1 89 ? -3.345 -8.158 14.767 1.00 85.81 89 ARG A N 1
ATOM 703 C CA . ARG A 1 89 ? -2.705 -7.961 16.089 1.00 85.81 89 ARG A CA 1
ATOM 704 C C . ARG A 1 89 ? -1.423 -8.777 16.313 1.00 85.81 89 ARG A C 1
ATOM 706 O O . ARG A 1 89 ? -0.887 -8.796 17.417 1.00 85.81 89 ARG A O 1
ATOM 713 N N . ASN A 1 90 ? -0.918 -9.415 15.263 1.00 87.56 90 ASN A N 1
ATOM 714 C CA . ASN A 1 90 ? 0.327 -10.157 15.216 1.00 87.56 90 ASN A CA 1
ATOM 715 C C . ASN A 1 90 ? 1.061 -9.752 13.936 1.00 87.56 90 ASN A C 1
ATOM 717 O O . ASN A 1 90 ? 0.604 -10.038 12.827 1.00 87.56 90 ASN A O 1
ATOM 721 N N . THR A 1 91 ? 2.197 -9.079 14.105 1.00 85.88 91 THR A N 1
ATOM 722 C CA . THR A 1 91 ? 2.985 -8.528 12.999 1.00 85.88 91 THR A CA 1
ATOM 723 C C . THR A 1 91 ? 3.476 -9.614 12.047 1.00 85.88 91 THR A C 1
ATOM 725 O O . THR A 1 91 ? 3.458 -9.410 10.839 1.00 85.88 91 THR A O 1
ATOM 728 N N . VAL A 1 92 ? 3.858 -10.786 12.566 1.00 91.19 92 VAL A N 1
ATOM 729 C CA . VAL A 1 92 ? 4.357 -11.897 11.743 1.00 91.19 92 VAL A CA 1
ATOM 730 C C . VAL A 1 92 ? 3.247 -12.419 10.837 1.00 91.19 92 VAL A C 1
ATOM 732 O O . VAL A 1 92 ? 3.453 -12.563 9.637 1.00 91.19 92 VAL A O 1
ATOM 735 N N . ILE A 1 93 ? 2.046 -12.624 11.385 1.00 92.75 93 ILE A N 1
ATOM 736 C CA . ILE A 1 93 ? 0.887 -13.082 10.604 1.00 92.75 93 ILE A CA 1
ATOM 737 C C . ILE A 1 93 ? 0.490 -12.033 9.562 1.00 92.75 93 ILE A C 1
ATOM 739 O O . ILE A 1 93 ? 0.230 -12.393 8.420 1.00 92.75 93 ILE A O 1
ATOM 743 N N . ALA A 1 94 ? 0.490 -10.746 9.925 1.00 90.94 94 ALA A N 1
ATOM 744 C CA . ALA A 1 94 ? 0.167 -9.667 8.995 1.00 90.94 94 ALA A CA 1
ATOM 745 C C . ALA A 1 94 ? 1.139 -9.617 7.805 1.00 90.94 94 ALA A C 1
ATOM 747 O O . ALA A 1 94 ? 0.696 -9.513 6.662 1.00 90.94 94 ALA A O 1
ATOM 748 N N . ILE A 1 95 ? 2.446 -9.733 8.068 1.00 90.94 95 ILE A N 1
ATOM 749 C CA . ILE A 1 95 ? 3.477 -9.757 7.023 1.00 90.94 95 ILE A CA 1
ATOM 750 C C . ILE A 1 95 ? 3.325 -11.009 6.158 1.00 90.94 95 ILE A C 1
ATOM 752 O O . ILE A 1 95 ? 3.269 -10.889 4.937 1.00 90.94 95 ILE A O 1
ATOM 756 N N . MET A 1 96 ? 3.212 -12.195 6.768 1.00 94.50 96 MET A N 1
ATOM 757 C CA . MET A 1 96 ? 3.056 -13.439 6.010 1.00 94.50 96 MET A CA 1
ATOM 758 C C . MET A 1 96 ? 1.807 -13.412 5.135 1.00 94.50 96 MET A C 1
ATOM 760 O O . MET A 1 96 ? 1.884 -13.758 3.962 1.00 94.50 96 MET A O 1
ATOM 764 N N . PHE A 1 97 ? 0.674 -12.956 5.673 1.00 94.00 97 PHE A N 1
ATOM 765 C CA . PHE A 1 97 ? -0.553 -12.803 4.900 1.00 94.00 97 PHE A CA 1
ATOM 766 C C . PHE A 1 97 ? -0.349 -11.854 3.719 1.00 94.00 97 PHE A C 1
ATOM 768 O O . PHE A 1 97 ? -0.710 -12.198 2.600 1.00 94.00 97 PHE A O 1
ATOM 775 N N . HIS A 1 98 ? 0.255 -10.686 3.950 1.00 92.25 98 HIS A N 1
ATOM 776 C CA . HIS A 1 98 ? 0.471 -9.695 2.900 1.00 92.25 98 HIS A CA 1
ATOM 777 C C . HIS A 1 98 ? 1.353 -10.233 1.767 1.00 92.25 98 HIS A C 1
ATOM 779 O O . HIS A 1 98 ? 0.994 -10.109 0.598 1.00 92.25 98 HIS A O 1
ATOM 785 N N . VAL A 1 99 ? 2.467 -10.881 2.119 1.00 92.19 9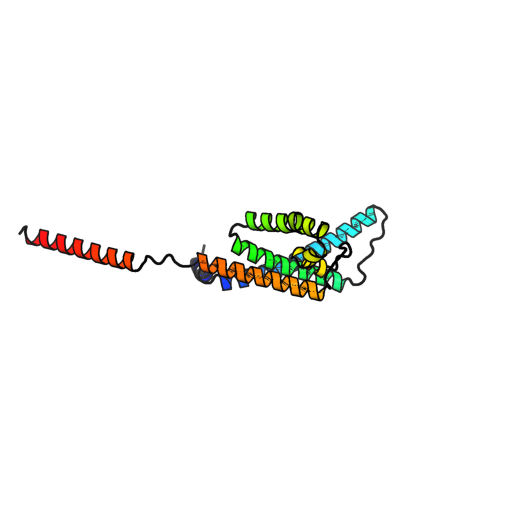9 VAL A N 1
ATOM 786 C CA . VAL A 1 99 ? 3.409 -11.462 1.153 1.00 92.19 99 VAL A CA 1
ATOM 787 C C . VAL A 1 99 ? 2.763 -12.612 0.383 1.00 92.19 99 VAL A C 1
ATOM 789 O O . VAL A 1 99 ? 2.805 -12.619 -0.843 1.00 92.19 99 VAL A O 1
ATOM 792 N N . LEU A 1 100 ? 2.127 -13.562 1.075 1.00 94.56 100 LEU A N 1
ATOM 793 C CA . LEU A 1 100 ? 1.493 -14.718 0.431 1.00 94.56 100 LEU A CA 1
ATOM 794 C C . LEU A 1 100 ? 0.312 -14.312 -0.454 1.00 94.56 100 LEU A C 1
ATOM 796 O O . LEU A 1 100 ? 0.106 -14.896 -1.518 1.00 94.56 100 LEU A O 1
ATOM 800 N N . TYR A 1 101 ? -0.452 -13.306 -0.032 1.00 93.12 101 TYR A N 1
ATOM 801 C CA . TYR A 1 101 ? -1.557 -12.784 -0.820 1.00 93.12 101 TYR A CA 1
ATOM 802 C C . TYR A 1 101 ? -1.055 -12.121 -2.106 1.00 93.12 101 TYR A C 1
ATOM 804 O O . TYR A 1 101 ? -1.470 -12.539 -3.182 1.00 93.12 101 TYR A O 1
ATOM 812 N N . LEU A 1 102 ? -0.130 -11.158 -2.017 1.00 90.06 102 LEU A N 1
ATOM 813 C CA . LEU A 1 102 ? 0.357 -10.433 -3.196 1.00 90.06 102 LEU A CA 1
ATOM 814 C C . LEU A 1 102 ? 1.185 -11.326 -4.129 1.00 90.06 102 LEU A C 1
ATOM 816 O O . LEU A 1 102 ? 0.932 -11.370 -5.331 1.00 90.06 102 LEU A O 1
ATOM 820 N N . MET A 1 103 ? 2.161 -12.059 -3.587 1.00 89.94 103 MET A N 1
ATOM 821 C CA . MET A 1 103 ? 3.109 -12.829 -4.403 1.00 89.94 103 MET A CA 1
ATOM 822 C C . MET A 1 103 ? 2.577 -14.197 -4.833 1.00 89.94 103 MET A C 1
ATOM 824 O O . MET A 1 103 ? 3.059 -14.752 -5.814 1.00 89.94 103 MET A O 1
ATOM 828 N N . GLY A 1 104 ? 1.625 -14.765 -4.094 1.00 91.50 104 GLY A N 1
ATOM 829 C CA . GLY A 1 104 ? 1.051 -16.072 -4.399 1.00 91.50 104 GLY A CA 1
ATOM 830 C C . GLY A 1 104 ? -0.305 -15.938 -5.072 1.00 91.50 104 GLY A C 1
ATOM 831 O O . GLY A 1 104 ? -0.450 -16.183 -6.270 1.00 91.50 104 GLY A O 1
ATOM 832 N N . VAL A 1 105 ? -1.309 -15.557 -4.281 1.00 93.00 105 VAL A N 1
ATOM 833 C CA . VAL A 1 105 ? -2.716 -15.566 -4.710 1.00 93.00 105 VAL A CA 1
ATOM 834 C C . VAL A 1 105 ? -2.948 -14.580 -5.849 1.00 93.00 105 VAL A C 1
ATOM 836 O O . VAL A 1 105 ? -3.491 -14.953 -6.888 1.00 93.00 105 VAL A O 1
ATOM 839 N N . GLU A 1 106 ? -2.525 -13.333 -5.676 1.00 91.19 106 GLU A N 1
ATOM 840 C CA . GLU A 1 106 ? -2.820 -12.276 -6.633 1.00 91.19 106 GLU A CA 1
ATOM 841 C C . GLU A 1 106 ? -1.983 -12.401 -7.906 1.00 91.19 106 GLU A C 1
ATOM 843 O O . GLU A 1 106 ? -2.541 -12.307 -8.996 1.00 91.19 106 GLU A O 1
ATOM 848 N N . ALA A 1 107 ? -0.694 -12.732 -7.795 1.00 88.50 107 ALA A N 1
ATOM 849 C CA . ALA A 1 107 ? 0.142 -13.039 -8.957 1.00 88.50 107 ALA A CA 1
ATOM 850 C C . ALA A 1 107 ? -0.448 -14.180 -9.811 1.00 88.50 107 ALA A C 1
ATOM 852 O O . ALA A 1 107 ? -0.498 -14.087 -11.039 1.00 88.50 107 ALA A O 1
ATOM 853 N N . THR A 1 108 ? -0.978 -15.227 -9.169 1.00 91.31 108 THR A N 1
ATOM 854 C CA . THR A 1 108 ? -1.657 -16.328 -9.872 1.00 91.31 108 THR A CA 1
ATOM 855 C C . THR A 1 108 ? -2.955 -15.855 -10.532 1.00 91.31 108 THR A C 1
ATOM 857 O O . THR A 1 108 ? -3.231 -16.198 -11.682 1.00 91.31 108 THR A O 1
ATOM 860 N N . LEU A 1 109 ? -3.749 -15.025 -9.848 1.00 91.38 109 LEU A N 1
ATOM 861 C CA . LEU A 1 109 ? -4.969 -14.446 -10.419 1.00 91.38 109 LEU A CA 1
ATOM 862 C C . LEU A 1 109 ? -4.678 -13.517 -11.601 1.00 91.38 109 LEU A C 1
ATOM 864 O O . LEU A 1 109 ? -5.441 -13.528 -12.562 1.00 91.38 109 LEU A O 1
ATOM 868 N N . MET A 1 110 ? -3.583 -12.756 -11.572 1.00 88.88 110 MET A N 1
ATOM 869 C CA . MET A 1 110 ? -3.156 -11.931 -12.706 1.00 88.88 110 MET A CA 1
ATOM 870 C C . MET A 1 110 ? -2.798 -12.771 -13.929 1.00 88.88 110 MET A C 1
ATOM 872 O O . MET A 1 110 ? -3.125 -12.377 -15.047 1.00 88.88 110 MET A O 1
ATOM 876 N N . ALA A 1 111 ? -2.178 -13.934 -13.722 1.00 87.81 111 ALA A N 1
ATOM 877 C CA . ALA A 1 111 ? -1.826 -14.841 -14.807 1.00 87.81 111 ALA A CA 1
ATOM 878 C C . ALA A 1 111 ? -3.057 -15.506 -15.452 1.00 87.81 111 ALA A C 1
ATOM 880 O O . ALA A 1 111 ? -3.100 -15.659 -16.670 1.00 87.81 111 ALA A O 1
ATOM 881 N N . ILE A 1 112 ? -4.061 -15.893 -14.654 1.00 92.00 112 ILE A N 1
ATOM 882 C CA . ILE A 1 112 ? -5.233 -16.644 -15.145 1.00 92.00 112 ILE A CA 1
ATOM 883 C C . ILE A 1 112 ? -6.377 -15.709 -15.577 1.00 92.00 112 ILE A C 1
ATOM 885 O O . ILE A 1 112 ? -7.021 -15.940 -16.599 1.00 92.00 112 ILE A O 1
ATOM 889 N N . PHE A 1 113 ? -6.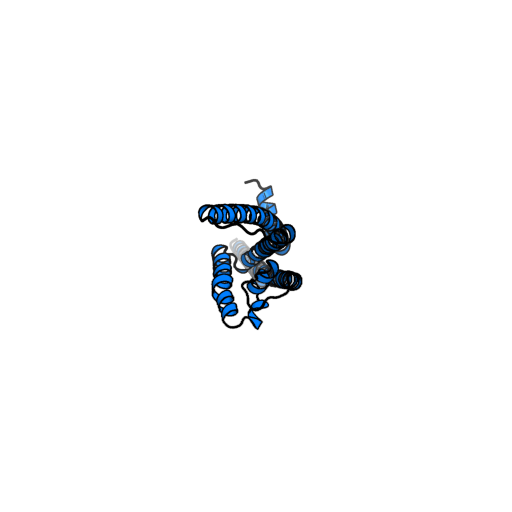639 -14.644 -14.812 1.00 92.50 113 PHE A N 1
ATOM 890 C CA . PHE A 1 113 ? -7.785 -13.741 -14.979 1.00 92.50 113 PHE A CA 1
ATOM 891 C C . PHE A 1 113 ? -7.367 -12.254 -14.942 1.00 92.50 113 PHE A C 1
ATOM 893 O O . PHE A 1 113 ? -7.803 -11.502 -14.060 1.00 92.50 113 PHE A O 1
ATOM 900 N N . PRO A 1 114 ? -6.572 -11.776 -15.920 1.00 87.56 114 PRO A N 1
ATOM 901 C CA . PRO A 1 114 ? -6.016 -10.417 -15.913 1.00 87.56 114 PRO A CA 1
ATOM 902 C C . PRO A 1 114 ? -7.086 -9.310 -15.904 1.00 87.56 114 PRO A C 1
ATOM 904 O O . PRO A 1 114 ? -6.879 -8.237 -15.338 1.00 87.56 114 PRO A O 1
ATOM 907 N N . SER A 1 115 ? -8.266 -9.574 -16.473 1.00 89.12 115 SER A N 1
ATOM 908 C CA . SER A 1 115 ? -9.381 -8.619 -16.528 1.00 89.12 115 SER A CA 1
ATOM 909 C C . SER A 1 115 ? -10.001 -8.296 -15.173 1.00 89.12 115 SER A C 1
ATOM 911 O O . SER A 1 115 ? -10.492 -7.180 -14.982 1.00 89.12 115 SER A O 1
ATOM 913 N N . VAL A 1 116 ? -9.963 -9.247 -14.240 1.00 88.81 116 VAL A N 1
ATOM 914 C CA . VAL A 1 116 ? -10.464 -9.084 -12.871 1.00 88.81 116 VAL A CA 1
ATOM 915 C C . VAL A 1 116 ? -9.326 -8.662 -11.949 1.00 88.81 116 VAL A C 1
ATOM 917 O O . VAL A 1 116 ? -9.494 -7.752 -11.139 1.00 88.81 116 VAL A O 1
ATOM 920 N N . ALA A 1 117 ? -8.147 -9.264 -12.114 1.00 88.50 117 ALA A N 1
ATOM 921 C CA . ALA A 1 117 ? -7.007 -9.033 -11.238 1.00 88.50 117 ALA A CA 1
ATOM 922 C C . ALA A 1 117 ? -6.474 -7.593 -11.284 1.00 88.50 117 ALA A C 1
ATOM 924 O O . ALA A 1 117 ? -5.971 -7.101 -10.281 1.00 88.50 117 ALA A O 1
ATOM 925 N N . LYS A 1 118 ? -6.663 -6.862 -12.391 1.00 88.62 118 LYS A N 1
ATOM 926 C CA . LYS A 1 118 ? -6.294 -5.435 -12.468 1.00 88.62 118 LYS A CA 1
ATOM 927 C C . LYS A 1 118 ? -7.009 -4.538 -11.443 1.00 88.62 118 LYS A C 1
ATOM 929 O O . LYS A 1 118 ? -6.528 -3.448 -11.159 1.00 88.62 118 LYS A O 1
ATOM 934 N N . TRP A 1 119 ? -8.154 -4.976 -10.910 1.00 93.12 119 TRP A N 1
ATOM 935 C CA . TRP A 1 119 ? -8.929 -4.249 -9.894 1.00 93.12 119 TRP A CA 1
ATOM 936 C C . TRP A 1 119 ? -8.524 -4.607 -8.457 1.00 93.12 119 TRP A C 1
ATOM 938 O O . TRP A 1 119 ? -8.984 -3.967 -7.507 1.00 93.12 119 TRP A O 1
ATOM 948 N N . LEU A 1 120 ? -7.700 -5.644 -8.292 1.00 93.25 120 LEU A N 1
ATOM 949 C CA . LEU A 1 120 ? -7.197 -6.092 -7.000 1.00 93.25 120 LEU A CA 1
ATOM 950 C C . LEU A 1 120 ? -6.024 -5.208 -6.525 1.00 93.25 120 LEU A C 1
ATOM 952 O O . LEU A 1 120 ? -5.470 -4.438 -7.313 1.00 93.25 120 LEU A O 1
ATOM 956 N N . PRO A 1 121 ? -5.661 -5.264 -5.230 1.00 91.94 121 PRO A N 1
ATOM 957 C CA . PRO A 1 121 ? -4.687 -4.349 -4.638 1.00 91.94 121 PRO A CA 1
ATOM 958 C C . PRO A 1 121 ? -3.308 -4.354 -5.307 1.00 91.94 121 PRO A C 1
ATOM 960 O O . PRO A 1 121 ? -2.751 -3.288 -5.568 1.00 91.94 121 PRO A O 1
ATOM 963 N N . GLY A 1 122 ? -2.742 -5.517 -5.601 1.00 89.56 122 GLY A N 1
ATOM 964 C CA . GLY A 1 122 ? -1.528 -5.659 -6.403 1.00 89.56 122 GLY A CA 1
ATOM 965 C C . GLY A 1 122 ? -1.704 -5.132 -7.827 1.00 89.56 122 GLY A C 1
ATOM 966 O O . GLY A 1 122 ? -0.836 -4.412 -8.310 1.00 89.56 122 GLY A O 1
ATOM 967 N N . GLY A 1 123 ? -2.848 -5.380 -8.472 1.00 90.19 123 GLY A N 1
ATOM 968 C CA . GLY A 1 123 ? -3.142 -4.860 -9.816 1.00 90.19 123 GLY A CA 1
ATOM 969 C C . GLY A 1 123 ? -3.161 -3.333 -9.857 1.00 90.19 123 GLY A C 1
ATOM 970 O O . GLY A 1 123 ? -2.612 -2.708 -10.767 1.00 90.19 123 GLY A O 1
ATOM 971 N N . THR A 1 124 ? -3.718 -2.719 -8.812 1.00 93.12 124 THR A N 1
ATOM 972 C CA . THR A 1 124 ? -3.691 -1.265 -8.640 1.00 93.12 124 THR A CA 1
ATOM 973 C C . THR A 1 124 ? -2.297 -0.729 -8.329 1.00 93.12 124 THR A C 1
ATOM 975 O O . THR A 1 124 ? -1.948 0.329 -8.840 1.00 93.12 124 THR A O 1
ATOM 978 N N . GLN A 1 125 ? -1.473 -1.457 -7.566 1.00 92.31 125 GLN A N 1
ATOM 979 C CA . GLN A 1 125 ? -0.076 -1.078 -7.317 1.00 92.31 125 GLN A CA 1
ATOM 980 C C . GLN A 1 125 ? 0.742 -1.082 -8.609 1.00 92.31 125 GLN A C 1
ATOM 982 O O . GLN A 1 125 ? 1.447 -0.111 -8.880 1.00 92.31 125 GLN A O 1
ATOM 987 N N . SER A 1 126 ? 0.584 -2.107 -9.446 1.00 91.44 126 SER A N 1
ATOM 988 C CA . SER A 1 126 ? 1.239 -2.162 -10.754 1.00 91.44 126 SER A CA 1
ATOM 989 C C . SER A 1 126 ? 0.781 -1.040 -11.692 1.00 91.44 126 SER A C 1
ATOM 991 O O . SER A 1 126 ? 1.583 -0.518 -12.462 1.00 91.44 126 SER A O 1
ATOM 993 N N . ALA A 1 127 ? -0.484 -0.614 -11.602 1.00 92.19 127 ALA A N 1
ATOM 994 C CA . ALA A 1 127 ? -0.976 0.549 -12.340 1.00 92.19 127 ALA A CA 1
ATOM 995 C C . ALA A 1 127 ? -0.356 1.872 -11.849 1.00 92.19 127 ALA A C 1
ATOM 997 O O . ALA A 1 127 ? -0.088 2.748 -12.666 1.00 92.19 127 ALA A O 1
ATOM 998 N N . ILE A 1 128 ? -0.086 2.023 -10.544 1.00 93.12 128 ILE A N 1
ATOM 999 C CA . ILE A 1 128 ? 0.572 3.226 -9.999 1.00 93.12 128 ILE A CA 1
ATOM 1000 C C . ILE A 1 128 ? 1.968 3.398 -10.601 1.00 93.12 128 ILE A C 1
ATOM 1002 O O . ILE A 1 128 ? 2.310 4.503 -11.007 1.00 93.12 128 ILE A O 1
ATOM 1006 N N . ILE A 1 129 ? 2.760 2.326 -10.673 1.00 91.25 129 ILE A N 1
ATOM 1007 C CA . ILE A 1 129 ? 4.138 2.363 -11.199 1.00 91.25 129 ILE A CA 1
ATOM 1008 C C . ILE A 1 129 ? 4.222 2.269 -12.728 1.00 91.25 129 ILE A C 1
ATOM 1010 O O . ILE A 1 129 ? 5.321 2.185 -13.270 1.00 91.25 129 ILE A O 1
ATOM 1014 N N . ASP A 1 130 ? 3.074 2.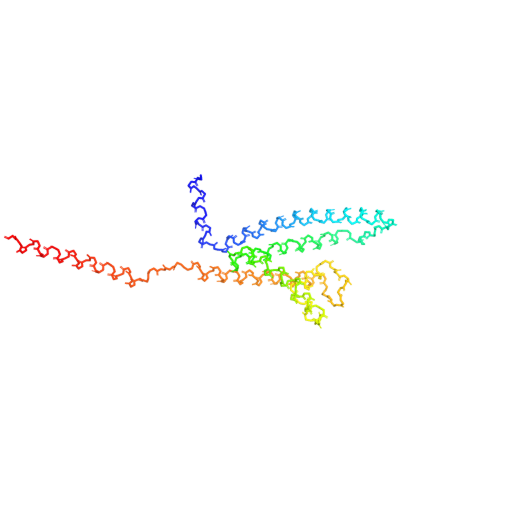284 -13.407 1.00 87.50 130 ASP A N 1
ATOM 1015 C CA . ASP A 1 130 ? 2.961 2.158 -14.858 1.00 87.50 130 ASP A CA 1
ATOM 1016 C C . ASP A 1 130 ? 3.659 0.898 -15.411 1.00 87.50 130 ASP A C 1
ATOM 1018 O O . ASP A 1 130 ? 4.367 0.946 -16.417 1.00 87.50 130 ASP A O 1
ATOM 1022 N N . ASP A 1 131 ? 3.447 -0.256 -14.771 1.00 84.44 131 ASP A N 1
ATOM 1023 C CA . ASP A 1 131 ? 4.076 -1.519 -15.171 1.00 84.44 131 ASP A CA 1
ATOM 1024 C C . ASP A 1 131 ? 3.650 -1.928 -16.593 1.00 84.44 131 ASP A C 1
ATOM 1026 O O . ASP A 1 131 ? 2.465 -2.124 -16.884 1.00 84.44 131 ASP A O 1
ATOM 1030 N N . ILE A 1 132 ? 4.624 -2.021 -17.501 1.00 80.56 132 ILE A N 1
ATOM 1031 C CA . ILE A 1 132 ? 4.423 -2.382 -18.912 1.00 80.56 132 ILE A CA 1
ATOM 1032 C C . ILE A 1 132 ? 4.417 -3.896 -19.145 1.00 80.56 132 ILE A C 1
ATOM 1034 O O . ILE A 1 132 ? 4.103 -4.344 -20.246 1.00 80.56 132 ILE A O 1
ATOM 1038 N N . THR A 1 133 ? 4.777 -4.693 -18.136 1.00 82.31 133 THR A N 1
ATOM 1039 C CA . THR A 1 133 ? 4.837 -6.157 -18.254 1.00 82.31 133 THR A CA 1
ATOM 1040 C C . THR A 1 133 ? 3.460 -6.812 -18.145 1.00 82.31 133 THR A C 1
ATOM 1042 O O . THR A 1 133 ? 3.286 -7.962 -18.551 1.00 82.31 133 THR A O 1
ATOM 1045 N N . LEU A 1 134 ? 2.461 -6.080 -17.642 1.00 81.06 134 LEU A N 1
ATOM 1046 C CA . LEU A 1 134 ? 1.103 -6.580 -17.477 1.00 81.06 134 LEU A CA 1
ATOM 1047 C C . LEU A 1 134 ? 0.254 -6.377 -18.743 1.00 81.06 134 LEU A C 1
ATOM 1049 O O . LEU A 1 134 ? 0.145 -5.255 -19.242 1.00 81.06 134 LEU A O 1
ATOM 1053 N N . PRO A 1 135 ? -0.440 -7.426 -19.226 1.00 76.62 135 PRO A N 1
ATOM 1054 C CA . PRO A 1 135 ? -1.229 -7.360 -20.458 1.00 76.62 135 PRO A CA 1
ATOM 1055 C C . PRO A 1 135 ? -2.490 -6.495 -20.326 1.00 76.62 135 PRO A C 1
ATOM 1057 O O . PRO A 1 135 ? -2.972 -5.943 -21.313 1.00 76.62 135 PRO A O 1
ATOM 1060 N N . GLN A 1 136 ? -3.051 -6.381 -19.118 1.00 83.38 136 GLN A N 1
ATOM 1061 C CA . GLN A 1 136 ? -4.160 -5.479 -18.820 1.00 83.38 136 GLN A CA 1
ATOM 1062 C C . GLN A 1 136 ? -3.850 -4.698 -17.554 1.00 83.38 136 GLN A C 1
ATOM 1064 O O . GLN A 1 136 ? -3.652 -5.280 -16.490 1.00 83.38 136 GLN A O 1
ATOM 1069 N N . ARG A 1 137 ? -3.868 -3.374 -17.668 1.00 83.69 137 ARG A N 1
ATOM 1070 C CA . ARG A 1 137 ? -3.590 -2.462 -16.564 1.00 83.69 137 ARG A CA 1
ATOM 1071 C C . ARG A 1 137 ? -4.587 -1.317 -16.552 1.00 83.69 137 ARG A C 1
ATOM 1073 O O . ARG A 1 137 ? -5.196 -0.9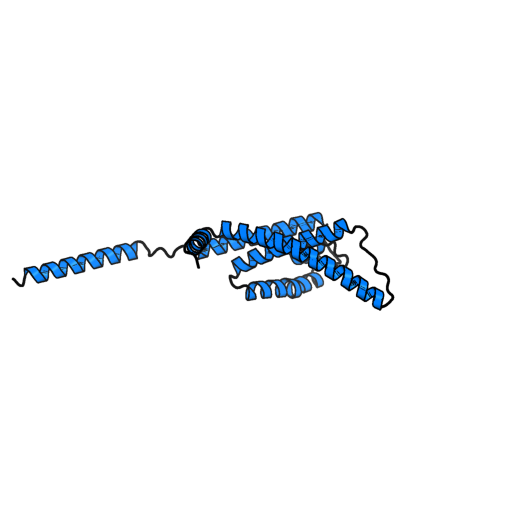94 -17.573 1.00 83.69 137 ARG A O 1
ATOM 1080 N N . LEU A 1 138 ? -4.785 -0.751 -15.371 1.00 88.62 138 LEU A N 1
ATOM 1081 C CA . LEU A 1 138 ? -5.517 0.498 -15.217 1.00 88.62 138 LEU A CA 1
ATOM 1082 C C . LEU A 1 138 ? -4.595 1.670 -15.561 1.00 88.62 138 LEU A C 1
ATOM 1084 O O . LEU A 1 138 ? -3.375 1.545 -15.492 1.00 88.62 138 LEU A O 1
ATOM 1088 N N . ASP A 1 139 ? -5.193 2.804 -15.916 1.00 90.06 139 ASP A N 1
ATOM 1089 C CA . ASP A 1 139 ? -4.459 4.065 -16.004 1.00 90.06 139 ASP A CA 1
ATOM 1090 C C . ASP A 1 139 ? -3.885 4.456 -14.631 1.00 90.06 139 ASP A C 1
ATOM 1092 O O . ASP A 1 139 ? -4.483 4.142 -13.598 1.00 90.06 139 ASP A O 1
ATOM 1096 N N . MET A 1 140 ? -2.760 5.174 -14.613 1.00 89.56 140 MET A N 1
ATOM 1097 C CA . MET A 1 140 ? -2.021 5.517 -13.393 1.00 89.56 140 MET A CA 1
ATOM 1098 C C . MET A 1 140 ? -2.889 6.254 -12.361 1.00 89.56 140 MET A C 1
ATOM 1100 O O . MET A 1 140 ? -2.854 5.938 -11.165 1.00 89.56 140 MET A O 1
ATOM 1104 N N . LEU A 1 141 ? -3.718 7.207 -12.806 1.00 90.81 141 LEU A N 1
ATOM 1105 C CA . LEU A 1 141 ? -4.609 7.956 -11.912 1.00 90.81 141 LEU A CA 1
ATOM 1106 C C . LEU A 1 141 ? -5.727 7.067 -11.366 1.00 90.81 141 LEU A C 1
ATOM 1108 O O . LEU A 1 141 ? -6.029 7.105 -10.171 1.00 90.81 141 LEU A O 1
ATOM 1112 N N . SER A 1 142 ? -6.302 6.230 -12.231 1.00 92.00 142 SER A N 1
ATOM 1113 C CA . SER A 1 142 ? -7.353 5.281 -11.850 1.00 92.00 142 SER A CA 1
ATOM 1114 C C . SER A 1 142 ? -6.830 4.229 -10.867 1.00 92.00 142 SER A C 1
ATOM 1116 O O . SER A 1 142 ? -7.496 3.926 -9.878 1.00 92.00 142 SER A O 1
ATOM 1118 N N . GLY A 1 143 ? -5.615 3.723 -11.093 1.00 92.12 143 GLY A N 1
ATOM 1119 C CA . GLY A 1 143 ? -4.919 2.794 -10.206 1.00 92.12 143 GLY A CA 1
ATOM 1120 C C . GLY A 1 143 ? -4.624 3.410 -8.841 1.00 92.12 143 GLY A C 1
ATOM 1121 O O . GLY A 1 143 ? -4.951 2.812 -7.819 1.00 92.12 143 GLY A O 1
ATOM 1122 N N . THR A 1 144 ? -4.106 4.642 -8.814 1.00 93.38 144 THR A N 1
ATOM 1123 C CA . THR A 1 144 ? -3.840 5.372 -7.561 1.00 93.38 144 THR A CA 1
ATOM 1124 C C . THR A 1 144 ? -5.122 5.595 -6.758 1.00 93.38 144 THR A C 1
ATOM 1126 O O . THR A 1 144 ? -5.164 5.311 -5.558 1.00 93.38 144 THR A O 1
ATOM 1129 N N . GLY A 1 145 ? -6.187 6.068 -7.415 1.00 94.94 145 GLY A N 1
ATOM 1130 C CA . GLY A 1 145 ? -7.480 6.296 -6.772 1.00 94.94 145 GLY A CA 1
ATOM 1131 C C . GLY A 1 145 ? -8.093 5.007 -6.224 1.00 94.94 145 GLY A C 1
ATOM 1132 O O . GLY A 1 145 ? -8.559 4.979 -5.085 1.00 94.94 145 GLY A O 1
ATOM 1133 N N . LEU A 1 146 ? -8.039 3.918 -6.993 1.00 95.94 146 LEU A N 1
ATOM 1134 C CA . LEU A 1 146 ? -8.575 2.631 -6.560 1.00 95.94 146 LEU A CA 1
ATOM 1135 C C . LEU A 1 146 ? -7.752 2.007 -5.426 1.00 95.94 146 LEU A C 1
ATOM 1137 O O . LEU A 1 146 ? -8.329 1.448 -4.493 1.00 95.94 146 LEU A O 1
ATOM 1141 N N . TYR A 1 147 ? -6.426 2.146 -5.448 1.00 95.75 147 TYR A N 1
ATOM 1142 C CA . TYR A 1 147 ? -5.590 1.672 -4.346 1.00 95.75 147 TYR A CA 1
ATOM 1143 C C . TYR A 1 147 ? -5.880 2.435 -3.052 1.00 95.75 147 TYR A C 1
ATOM 1145 O O . TYR A 1 147 ? -6.004 1.829 -1.986 1.00 95.75 147 TYR A O 1
ATOM 1153 N N . LEU A 1 148 ? -6.085 3.753 -3.140 1.00 96.00 148 LEU A N 1
ATOM 1154 C CA . LEU A 1 148 ? -6.516 4.556 -1.998 1.00 96.00 148 LEU A CA 1
ATOM 1155 C C . LEU A 1 148 ? -7.861 4.065 -1.439 1.00 96.00 148 LEU A C 1
ATOM 1157 O O . LEU A 1 148 ? -8.006 3.957 -0.221 1.00 96.00 148 LEU A O 1
ATOM 1161 N N . LEU A 1 149 ? -8.824 3.715 -2.299 1.00 96.50 149 LEU A N 1
ATOM 1162 C CA . LEU A 1 149 ? -10.100 3.131 -1.864 1.00 96.50 149 LEU A CA 1
ATOM 1163 C C . LEU A 1 149 ? -9.904 1.804 -1.126 1.00 96.50 149 LEU A C 1
ATOM 1165 O O . LEU A 1 149 ? -10.526 1.595 -0.083 1.00 96.50 149 LEU A O 1
ATOM 1169 N N . TRP A 1 150 ? -9.014 0.934 -1.606 1.00 95.69 150 TRP A N 1
ATOM 1170 C CA . TRP A 1 150 ? -8.685 -0.305 -0.902 1.00 95.69 150 TRP A CA 1
ATOM 1171 C C . TRP A 1 150 ? -8.031 -0.056 0.463 1.00 95.69 150 TRP A C 1
ATOM 1173 O O . TRP A 1 150 ? -8.408 -0.695 1.450 1.00 95.69 150 TRP A O 1
ATOM 1183 N N . VAL A 1 151 ? -7.099 0.899 0.547 1.00 95.44 151 VAL A N 1
ATOM 1184 C CA . VAL A 1 151 ? -6.492 1.318 1.821 1.00 95.44 151 VAL A CA 1
ATOM 1185 C C . VAL A 1 151 ? -7.576 1.812 2.783 1.00 95.44 151 VAL A C 1
ATOM 1187 O O . VAL A 1 151 ? -7.634 1.363 3.928 1.00 95.44 151 VAL A O 1
ATOM 1190 N N . LEU A 1 152 ? -8.479 2.683 2.326 1.00 95.50 152 LEU A N 1
ATOM 1191 C CA . LEU A 1 152 ? -9.586 3.191 3.142 1.00 95.50 152 LEU A CA 1
ATOM 1192 C C . LEU A 1 152 ? -10.519 2.066 3.607 1.00 95.50 152 LEU A C 1
ATOM 1194 O O . LEU A 1 152 ? -10.875 2.021 4.787 1.00 95.50 152 LEU A O 1
ATOM 1198 N N . ALA A 1 153 ? -10.867 1.128 2.725 1.00 95.31 153 ALA A N 1
ATOM 1199 C CA . ALA A 1 153 ? -11.691 -0.029 3.067 1.00 95.31 153 ALA A CA 1
ATOM 1200 C C . ALA A 1 153 ? -11.039 -0.881 4.169 1.00 95.31 153 ALA A C 1
ATOM 1202 O O . ALA A 1 153 ? -11.698 -1.249 5.146 1.00 95.31 153 ALA A O 1
ATOM 1203 N N . LEU A 1 154 ? -9.729 -1.125 4.080 1.00 94.38 154 LEU A N 1
ATOM 1204 C CA . LEU A 1 154 ? -8.986 -1.815 5.133 1.00 94.38 154 LEU A CA 1
ATOM 1205 C C . LEU A 1 154 ? -8.967 -1.047 6.453 1.00 94.38 154 LEU A C 1
ATOM 1207 O O . LEU A 1 154 ? -9.082 -1.665 7.511 1.00 94.38 154 LEU A O 1
ATOM 1211 N N . PHE A 1 155 ? -8.862 0.281 6.419 1.00 93.06 155 PHE A N 1
ATOM 1212 C CA . PHE A 1 155 ? -8.947 1.110 7.624 1.00 93.06 155 PHE A CA 1
ATOM 1213 C C . PHE A 1 155 ? -10.318 1.034 8.291 1.00 93.06 155 PHE A C 1
ATOM 1215 O O . PHE A 1 155 ? -10.399 0.963 9.521 1.00 93.06 155 PHE A O 1
ATOM 1222 N N . VAL A 1 156 ? -11.394 1.007 7.503 1.00 93.81 156 VAL A N 1
ATOM 1223 C CA . VAL A 1 156 ? -12.752 0.799 8.017 1.00 93.81 156 VAL A CA 1
ATOM 1224 C C . VAL A 1 156 ? -12.847 -0.565 8.704 1.00 93.81 156 VAL A C 1
ATOM 1226 O O . VAL A 1 156 ? -13.265 -0.635 9.861 1.00 93.81 156 VAL A O 1
ATOM 1229 N N . ILE A 1 157 ? -12.371 -1.634 8.055 1.00 94.00 157 ILE A N 1
ATOM 1230 C CA . ILE A 1 157 ? -12.354 -2.990 8.631 1.00 94.00 157 ILE A CA 1
ATOM 1231 C C . ILE A 1 157 ? -11.531 -3.024 9.925 1.00 94.00 157 ILE A C 1
ATOM 1233 O O . ILE A 1 157 ? -12.010 -3.505 10.954 1.00 94.00 157 ILE A O 1
ATOM 1237 N N . ALA A 1 158 ? -10.321 -2.467 9.905 1.00 90.69 158 ALA A N 1
ATOM 1238 C CA . ALA A 1 158 ? -9.440 -2.395 11.065 1.00 90.69 158 ALA A CA 1
ATOM 1239 C C . ALA A 1 158 ? -10.089 -1.636 12.233 1.00 90.69 158 ALA A C 1
ATOM 1241 O O . ALA A 1 158 ? -9.986 -2.071 13.380 1.00 90.69 158 ALA A O 1
ATOM 1242 N N . THR A 1 159 ? -10.814 -0.551 11.948 1.00 89.25 159 THR A N 1
ATOM 1243 C CA . THR A 1 159 ? -11.537 0.230 12.961 1.00 89.25 159 THR A CA 1
ATOM 1244 C C . THR A 1 159 ? -12.676 -0.583 13.577 1.00 89.25 159 THR A C 1
ATOM 1246 O O . THR A 1 159 ? -12.784 -0.641 14.802 1.00 89.25 159 THR A O 1
ATOM 1249 N N . ILE A 1 160 ? -13.489 -1.263 12.760 1.00 90.06 160 ILE A N 1
ATOM 1250 C CA . ILE A 1 160 ? -14.590 -2.122 13.234 1.00 90.06 160 ILE A CA 1
ATOM 1251 C C . ILE A 1 160 ? -14.048 -3.234 14.140 1.00 90.06 160 ILE A C 1
ATOM 1253 O O . ILE A 1 160 ? -14.554 -3.449 15.246 1.00 90.06 160 ILE A O 1
ATOM 1257 N N . VAL A 1 161 ? -12.985 -3.909 13.694 1.00 88.44 161 VAL A N 1
ATOM 1258 C CA . VAL A 1 161 ? -12.292 -4.947 14.464 1.00 88.44 161 VAL A CA 1
ATOM 1259 C C . VAL A 1 161 ? -11.779 -4.370 15.783 1.00 88.44 161 VAL A C 1
ATOM 1261 O O . VAL A 1 161 ? -12.050 -4.923 16.850 1.00 88.44 161 VAL A O 1
ATOM 1264 N N . ALA A 1 162 ? -11.094 -3.227 15.746 1.00 84.94 162 ALA A N 1
ATOM 1265 C CA . ALA A 1 162 ? -10.551 -2.599 16.941 1.00 84.94 162 ALA A CA 1
ATOM 1266 C C . ALA A 1 162 ? -11.646 -2.236 17.956 1.00 84.94 162 ALA A C 1
ATOM 1268 O O . ALA A 1 162 ? -11.488 -2.555 19.133 1.00 84.94 162 ALA A O 1
ATOM 1269 N N . VAL A 1 163 ? -12.765 -1.648 17.520 1.00 82.31 163 VAL A N 1
ATOM 1270 C CA . VAL A 1 163 ? -13.893 -1.271 18.393 1.00 82.31 163 VAL A CA 1
ATOM 1271 C C . VAL A 1 163 ? -14.547 -2.495 19.036 1.00 82.31 163 VAL A C 1
ATOM 1273 O O . VAL A 1 163 ? -14.777 -2.486 20.246 1.00 82.31 163 VAL A O 1
ATOM 1276 N N . LYS A 1 164 ? -14.798 -3.565 18.268 1.00 80.12 164 LYS A N 1
ATOM 1277 C CA . LYS A 1 164 ? -15.446 -4.790 18.774 1.00 80.12 164 LYS A CA 1
ATOM 1278 C C . LYS A 1 164 ? -14.678 -5.415 19.940 1.00 80.12 164 LYS A C 1
ATOM 1280 O O . LYS A 1 164 ? -15.275 -5.886 20.900 1.00 80.12 164 LYS A O 1
ATOM 1285 N N . PHE A 1 165 ? -13.353 -5.403 19.865 1.00 70.69 165 PHE A N 1
ATOM 1286 C CA . PHE A 1 165 ? -12.488 -6.029 20.863 1.00 70.69 165 PHE A CA 1
ATOM 1287 C C . PHE A 1 165 ? -12.096 -5.112 22.028 1.00 70.69 165 PHE A C 1
ATOM 1289 O O . PHE A 1 165 ? -11.590 -5.613 23.027 1.00 70.69 165 PHE A O 1
ATOM 1296 N N . ASN A 1 166 ? -12.278 -3.793 21.903 1.00 66.00 166 ASN A N 1
ATOM 1297 C CA . ASN A 1 166 ? -11.965 -2.833 22.968 1.00 66.00 166 ASN A CA 1
ATOM 1298 C C . ASN A 1 166 ? -13.172 -2.515 23.860 1.00 66.00 166 ASN A C 1
ATOM 1300 O O . ASN A 1 166 ? -13.086 -1.621 24.705 1.00 66.00 166 ASN A O 1
ATOM 1304 N N . GLN A 1 167 ? -14.298 -3.214 23.679 1.00 58.94 167 GLN A N 1
ATOM 1305 C CA . GLN A 1 167 ? -15.403 -3.107 24.618 1.00 58.94 167 GLN A CA 1
ATOM 1306 C C . GLN A 1 167 ? -14.910 -3.581 25.989 1.00 58.94 167 GLN A C 1
ATOM 1308 O O . GLN A 1 167 ? -14.457 -4.724 26.104 1.00 58.94 167 GLN A O 1
ATOM 1313 N N . PRO A 1 168 ? -14.942 -2.725 27.031 1.00 51.16 168 PRO A N 1
ATOM 1314 C CA . PRO A 1 168 ? -14.665 -3.197 28.371 1.00 51.16 168 PRO A CA 1
ATOM 1315 C C . PRO A 1 168 ? -15.664 -4.316 28.645 1.00 51.16 168 PRO A C 1
ATOM 1317 O O . PRO A 1 168 ? -16.863 -4.132 28.431 1.00 51.16 168 PRO A O 1
ATOM 1320 N N . VAL A 1 169 ? -15.173 -5.468 29.104 1.00 53.53 169 VAL A N 1
ATOM 1321 C CA . VAL A 1 169 ? -16.020 -6.460 29.765 1.00 53.53 169 VAL A CA 1
ATOM 1322 C C . VAL A 1 169 ? -16.546 -5.749 31.005 1.00 53.53 169 VAL A C 1
ATOM 1324 O O . VAL A 1 169 ? -15.926 -5.780 32.066 1.00 53.53 169 VAL A O 1
ATOM 1327 N N . LEU A 1 170 ? -17.624 -4.981 30.847 1.00 51.81 170 LEU A N 1
ATOM 1328 C CA . LEU A 1 170 ? -18.347 -4.433 31.972 1.00 51.81 170 LEU A CA 1
ATOM 1329 C C . LEU A 1 170 ? -18.744 -5.670 32.773 1.00 51.81 170 LEU A C 1
ATOM 1331 O O . LEU A 1 170 ? -19.429 -6.532 32.211 1.00 51.81 170 LEU A O 1
ATOM 1335 N N . PRO A 1 171 ? -18.303 -5.823 34.039 1.00 49.78 171 PRO A N 1
ATOM 1336 C CA . PRO A 1 171 ? -18.965 -6.780 34.902 1.00 49.78 171 PRO A CA 1
ATOM 1337 C C . PRO A 1 171 ? -20.433 -6.394 34.811 1.00 49.78 171 PRO A C 1
ATOM 1339 O O . PRO A 1 171 ? -20.785 -5.243 35.084 1.00 49.78 171 PRO A O 1
ATOM 1342 N N . SER A 1 172 ? -21.254 -7.307 34.291 1.00 56.62 172 SER A N 1
ATOM 1343 C CA . SER A 1 172 ? -22.673 -7.055 34.107 1.00 56.62 172 SER A CA 1
ATOM 1344 C C . SER A 1 172 ? -23.196 -6.435 35.400 1.00 56.62 172 SER A C 1
ATOM 1346 O O . SER A 1 172 ? -22.778 -6.839 36.488 1.00 56.62 172 SER A O 1
ATOM 1348 N N . LEU A 1 173 ? -24.049 -5.412 35.326 1.00 56.56 173 LEU A N 1
ATOM 1349 C CA . LEU A 1 173 ? -24.558 -4.754 36.537 1.00 56.56 173 LEU A CA 1
ATOM 1350 C C . LEU A 1 173 ? -25.138 -5.783 37.526 1.00 56.56 173 LEU A C 1
ATOM 1352 O O . LEU A 1 173 ? -25.025 -5.605 38.731 1.00 56.56 173 LEU A O 1
ATOM 1356 N N . THR A 1 174 ? -25.617 -6.923 37.026 1.00 57.72 174 THR A N 1
ATOM 1357 C CA . THR A 1 174 ? -25.978 -8.118 37.798 1.00 57.72 174 THR A CA 1
ATOM 1358 C C . THR A 1 174 ? -24.858 -8.689 38.687 1.00 57.72 174 THR A C 1
ATOM 1360 O O . THR A 1 174 ? -25.132 -9.050 39.830 1.00 57.72 174 THR A O 1
ATOM 1363 N N . ASN A 1 175 ? -23.596 -8.724 38.248 1.00 59.50 175 ASN A N 1
ATOM 1364 C CA . ASN A 1 175 ? -22.448 -9.179 39.050 1.00 59.50 175 ASN A CA 1
ATOM 1365 C C . ASN A 1 175 ? -22.036 -8.166 40.129 1.00 59.50 175 ASN A C 1
ATOM 1367 O O . ASN A 1 175 ? -21.626 -8.551 41.223 1.00 59.50 175 ASN A O 1
ATOM 1371 N N . LEU A 1 176 ? -22.162 -6.866 39.855 1.00 61.88 176 LEU A N 1
ATOM 1372 C CA . LEU A 1 176 ? -21.899 -5.824 40.855 1.00 61.88 176 LEU A CA 1
ATOM 1373 C C . LEU A 1 176 ? -23.017 -5.744 41.901 1.00 61.88 176 LEU A C 1
ATOM 1375 O O . LEU A 1 176 ? -22.746 -5.580 43.091 1.00 61.88 176 LEU A O 1
ATOM 1379 N N . VAL A 1 177 ? -24.267 -5.898 41.465 1.00 64.31 177 VAL A N 1
ATOM 1380 C CA . VAL A 1 177 ? -25.447 -5.881 42.331 1.00 64.31 177 VAL A CA 1
ATOM 1381 C C . VAL A 1 177 ? -25.490 -7.130 43.218 1.00 64.31 177 VAL A C 1
ATOM 1383 O O . VAL A 1 177 ? -25.616 -6.991 44.434 1.00 64.31 177 VAL A O 1
ATOM 1386 N N . SER A 1 178 ? -25.277 -8.330 42.668 1.00 64.25 178 SER A N 1
ATOM 1387 C CA . SER A 1 178 ? -25.239 -9.575 43.458 1.00 64.25 178 SER A CA 1
ATOM 1388 C C . SER A 1 178 ? -24.136 -9.574 44.519 1.00 64.25 178 SER A C 1
ATOM 1390 O O . SER A 1 178 ? -24.388 -9.932 45.670 1.00 64.25 178 SER A O 1
ATOM 1392 N N . LYS A 1 179 ? -22.934 -9.084 44.187 1.00 63.16 179 LYS A N 1
ATOM 1393 C CA . LYS A 1 179 ? -21.823 -8.992 45.147 1.00 63.16 179 LYS A CA 1
ATOM 1394 C C . LYS A 1 179 ? -22.118 -8.005 46.285 1.00 63.16 179 LYS A C 1
ATOM 1396 O O . LYS A 1 179 ? -21.736 -8.249 47.429 1.00 63.16 179 LYS A O 1
ATOM 1401 N N . ARG A 1 180 ? -22.836 -6.912 45.998 1.00 65.62 180 ARG A N 1
ATOM 1402 C CA . ARG A 1 180 ? -23.234 -5.913 47.005 1.00 65.62 180 ARG A CA 1
ATOM 1403 C C . ARG A 1 180 ? -24.355 -6.415 47.920 1.00 65.62 180 ARG A C 1
ATOM 1405 O O . ARG A 1 180 ? -24.354 -6.072 49.099 1.00 65.62 180 ARG A O 1
ATOM 1412 N N . PHE A 1 181 ? -25.275 -7.228 47.400 1.00 62.59 181 PHE A N 1
ATOM 1413 C CA . PHE A 1 181 ? -26.330 -7.849 48.204 1.00 62.59 181 PHE A CA 1
ATOM 1414 C C . PHE A 1 181 ? -25.793 -8.985 49.084 1.00 62.59 181 PHE A C 1
ATOM 1416 O O . PHE A 1 181 ? -26.041 -8.970 50.287 1.00 62.59 181 PHE A O 1
ATOM 1423 N N . SER A 1 182 ? -24.948 -9.868 48.543 1.00 63.38 182 SER A N 1
ATOM 1424 C CA . SER A 1 182 ? -24.313 -10.944 49.322 1.00 63.38 182 SER A CA 1
ATOM 1425 C C . SER A 1 182 ? -23.459 -10.406 50.482 1.00 63.38 182 SER A C 1
ATOM 1427 O O . SER A 1 182 ? -23.546 -10.901 51.603 1.00 63.38 182 SER A O 1
ATOM 1429 N N . SER A 1 183 ? -22.702 -9.324 50.266 1.00 61.75 183 SER A N 1
ATOM 1430 C CA . SER A 1 183 ? -21.907 -8.702 51.336 1.00 61.75 183 SER A CA 1
ATOM 1431 C C . SER A 1 183 ? -22.757 -8.084 52.454 1.00 61.75 183 SER A C 1
ATOM 1433 O O . SER A 1 183 ? -22.300 -8.051 53.596 1.00 61.75 183 SER A O 1
ATOM 1435 N N . LYS A 1 184 ? -23.962 -7.579 52.153 1.00 64.00 184 LYS A N 1
ATOM 1436 C CA . LYS A 1 184 ? -24.858 -7.003 53.170 1.00 64.00 184 LYS A CA 1
ATOM 1437 C C . LYS A 1 184 ? -25.528 -8.078 54.024 1.00 64.00 184 LYS A C 1
ATOM 1439 O O . LYS A 1 184 ? -25.659 -7.886 55.230 1.00 64.00 184 LYS A O 1
ATOM 1444 N N . GLU A 1 185 ? -25.906 -9.206 53.428 1.00 59.91 185 GLU A N 1
ATOM 1445 C CA . GLU A 1 185 ? -26.513 -10.318 54.171 1.00 59.91 185 GLU A CA 1
ATOM 1446 C C . GLU A 1 185 ? -25.529 -10.970 55.148 1.00 59.91 185 GLU A C 1
ATOM 1448 O O . GLU A 1 185 ? -25.888 -11.245 56.293 1.00 59.91 185 GLU A O 1
ATOM 1453 N N . ILE A 1 186 ? -24.264 -11.130 54.747 1.00 60.62 186 ILE A N 1
ATOM 1454 C CA . ILE A 1 186 ? -23.218 -11.687 55.619 1.00 60.62 186 ILE A CA 1
ATOM 1455 C C . ILE A 1 186 ? -22.977 -10.778 56.834 1.00 60.62 186 ILE A C 1
ATOM 1457 O O . ILE A 1 186 ? -22.841 -11.265 57.958 1.00 60.62 186 ILE A O 1
ATOM 1461 N N . HIS A 1 187 ? -22.978 -9.456 56.632 1.00 59.84 187 HIS A N 1
ATOM 1462 C CA . HIS A 1 187 ? -22.762 -8.508 57.725 1.00 59.84 187 HIS A CA 1
ATOM 1463 C C . HIS A 1 187 ? -23.927 -8.497 58.727 1.00 59.84 187 HIS A C 1
ATOM 1465 O O . HIS A 1 187 ? -23.688 -8.495 59.933 1.00 59.84 187 HIS A O 1
ATOM 1471 N N . SER A 1 188 ? -25.170 -8.584 58.240 1.00 59.84 188 SER A N 1
ATOM 1472 C CA . SER A 1 188 ? -26.370 -8.658 59.087 1.00 59.84 188 SER A CA 1
ATOM 1473 C C . SER A 1 188 ? -26.454 -9.967 59.886 1.00 59.84 188 SER A C 1
ATOM 1475 O O . SER A 1 188 ? -26.823 -9.956 61.062 1.00 59.84 188 SER A O 1
ATOM 1477 N N . ALA A 1 189 ? -26.070 -11.098 59.286 1.00 60.75 189 ALA A N 1
ATOM 1478 C CA . ALA A 1 189 ? -26.054 -12.390 59.972 1.00 60.75 189 ALA A CA 1
ATOM 1479 C C . ALA A 1 189 ? -24.986 -12.458 61.081 1.00 60.75 189 ALA A C 1
ATOM 1481 O O . ALA A 1 189 ? -25.213 -13.081 62.121 1.00 60.75 189 ALA A O 1
ATOM 1482 N N . SER A 1 190 ? -23.840 -11.799 60.876 1.00 59.66 190 SER A N 1
ATOM 1483 C CA . SER A 1 190 ? -22.776 -11.696 61.881 1.00 59.66 190 SER A CA 1
ATOM 1484 C C . SER A 1 190 ? -23.200 -10.855 63.089 1.00 59.66 190 SER A C 1
ATOM 1486 O O . SER A 1 190 ? -22.925 -11.238 64.223 1.00 59.66 190 SER A O 1
ATOM 1488 N N . GLU A 1 191 ? -23.892 -9.738 62.864 1.00 59.28 191 GLU A N 1
ATOM 1489 C CA . GLU A 1 191 ? -24.366 -8.849 63.935 1.00 59.28 191 GLU A CA 1
ATOM 1490 C C . GLU A 1 191 ? -25.447 -9.515 64.798 1.00 59.28 191 GLU A C 1
ATOM 1492 O O . GLU A 1 191 ? -25.422 -9.430 66.026 1.00 59.28 191 GLU A O 1
ATOM 1497 N N . LYS A 1 192 ? -26.363 -10.261 64.165 1.00 58.97 192 LYS A N 1
ATOM 1498 C CA . LYS A 1 192 ? -27.414 -10.997 64.883 1.00 58.97 192 LYS A CA 1
ATOM 1499 C C . LYS A 1 192 ? -26.855 -12.085 65.797 1.00 58.97 192 LYS A C 1
ATOM 1501 O O . LYS A 1 192 ? -27.355 -12.236 66.904 1.00 58.97 192 LYS A O 1
ATOM 1506 N N . LYS A 1 193 ? -25.825 -12.819 65.355 1.00 59.44 193 LYS A N 1
ATOM 1507 C CA . LYS A 1 193 ? -25.178 -13.855 66.178 1.00 59.44 193 LYS A CA 1
ATOM 1508 C C . LYS A 1 193 ? -24.450 -13.276 67.390 1.00 59.44 193 LYS A C 1
ATOM 1510 O O . LYS A 1 193 ? -24.424 -13.931 68.427 1.00 59.44 193 LYS A O 1
ATOM 1515 N N . LEU A 1 194 ? -23.886 -12.074 67.266 1.00 57.94 194 LEU A N 1
ATOM 1516 C CA . LEU A 1 194 ? -23.166 -11.416 68.356 1.00 57.94 194 LEU A CA 1
ATOM 1517 C C . LEU A 1 194 ? -24.120 -10.937 69.466 1.00 57.94 194 LEU A C 1
ATOM 1519 O O . LEU A 1 194 ? -23.813 -11.100 70.640 1.00 57.94 194 LEU A O 1
ATOM 1523 N N . ASN A 1 195 ? -25.303 -10.432 69.102 1.00 57.66 195 ASN A N 1
ATOM 1524 C CA . ASN A 1 195 ? -26.287 -9.921 70.066 1.00 57.66 195 ASN A CA 1
ATOM 1525 C C . ASN A 1 195 ? -27.113 -11.008 70.777 1.00 57.66 195 ASN A C 1
ATOM 1527 O O . ASN A 1 195 ? -27.758 -10.714 71.773 1.00 57.66 195 ASN A O 1
ATOM 1531 N N . THR A 1 196 ? -27.117 -12.249 70.284 1.00 60.22 196 THR A N 1
ATOM 1532 C CA . THR A 1 196 ? -27.761 -13.395 70.962 1.00 60.22 196 THR A CA 1
ATOM 1533 C C . THR A 1 196 ? -26.819 -14.177 71.881 1.00 60.22 196 THR A C 1
ATOM 1535 O O . THR A 1 196 ? -27.250 -15.145 72.499 1.00 60.22 196 THR A O 1
ATOM 1538 N N . ALA A 1 197 ? -25.534 -13.815 71.925 1.00 55.41 197 ALA A N 1
ATOM 1539 C CA . ALA A 1 197 ? -24.511 -14.478 72.738 1.00 55.41 197 ALA A CA 1
ATOM 1540 C C . ALA A 1 197 ? -24.152 -13.705 74.027 1.00 55.41 197 ALA A C 1
ATOM 1542 O O . ALA A 1 197 ? -23.209 -14.091 74.716 1.00 55.41 197 ALA A O 1
ATOM 1543 N N . VAL A 1 198 ? -24.890 -12.631 74.331 1.00 49.75 198 VAL A N 1
ATOM 1544 C CA . VAL A 1 198 ? -24.828 -11.827 75.566 1.00 49.75 198 VAL A CA 1
ATOM 1545 C C . VAL A 1 198 ? -26.125 -12.035 76.332 1.00 49.75 198 VAL A C 1
ATOM 1547 O O . VAL A 1 198 ? -26.048 -12.185 77.569 1.00 49.75 198 VAL A O 1
#

Radius of gyration: 27.81 Å; chains: 1; bounding box: 57×29×97 Å